Protein AF-A0A835CLY8-F1 (afdb_monomer)

Organism: NCBI:txid362788

Solvent-accessible surface area (backbone atoms only — not comparable to full-atom values): 11781 Å² total; per-residue (Å²): 129,85,82,59,46,48,72,70,54,59,68,68,59,53,55,50,19,47,62,13,35,80,97,77,40,70,70,36,73,55,76,24,66,18,90,87,73,52,70,39,80,46,83,30,48,25,42,44,85,81,42,58,43,62,69,55,64,48,48,74,55,64,79,38,100,63,70,62,89,79,43,74,46,78,45,82,56,92,50,40,56,63,89,60,88,80,83,36,69,79,63,54,74,71,54,53,75,79,70,43,52,64,58,54,48,50,52,52,38,52,51,50,32,52,51,43,51,52,50,51,54,50,51,41,31,73,75,48,44,93,58,23,68,79,29,47,45,61,50,70,46,66,78,33,53,76,64,66,51,40,93,83,52,83,48,68,71,41,51,51,51,52,50,52,50,56,61,52,50,37,71,35,45,40,48,39,74,37,90,89,74,76,40,80,41,68,40,83,93,51,55,28,38,50,61,62,74,72,111

InterPro domains:
  IPR002641 Patatin-like phospholipase domain [PF01734] (7-57)
  IPR002641 Patatin-like phospholipase domain [PS51635] (1-59)
  IPR016035 Acyl transferase/acyl hydrolase/lysophospholipase [SSF52151] (7-182)

Foldseek 3Di:
DPDFQQPVDDPVQVVCQQAQAPPPHDWGWDWGATPVRDIDIDTGHHPLLPCLFVCLVCVVVLPPPDDLVPAADEGEDLAAEPDDPPPDVVVVVPDDPVNVVVVVSVCSSVVNNLVSQLVQVVSLCVNVPPCSLLRYAYQYYNPQDDLLNDPPNPDPVSVVVSVVVVVVQQAFAGWGQDNVPRDTDHDVVHDGNVVSVVD

Nearest PDB structures (foldseek):
  4pka-assembly1_X  TM=8.079E-01  e=8.884E-12  Solanum cardiophyllum
  1oxw-assembly1_B  TM=8.265E-01  e=3.121E-11  Solanum cardiophyllum
  2dyb-assembly1_A  TM=3.539E-01  e=5.107E+00  Homo sapiens
  2wwe-assembly1_A  TM=2.890E-01  e=4.796E+00  Homo sapiens

Secondary structure (DSSP, 8-state):
----GGG---HHHHHHHHH--TTTS--EEEEEE-TTSPEEEEEE--THHHHSSGGGGGHHHHTS---GGG--EEEE----BPP-TT--HHHHTT--HHHHHHHHHHHHHHHHHHHHHHHHHHHHHHHHGGGGGGTEEEE--SB--GGGG-TT---HHHHHHHHHHHHHHTTSBPEEE-TTT--EEE-TTS-BHHHHHT-

Sequence (199 aa):
MKTNSSLDAKLSDICIGTSAAPTYLPPYYFKNKADNGIDKEFNLIDGGIFANNPVSYIYIYIYKPNDYTKIFLVSLGTGFQKPNEEYDARKAAHWGALNWISPSMEFALDGSQDLVDYHLASVFHSQLGHNYHRNYLRIQTDQLAGRMAQMDCALEDNLKNLENLAQSMLKHNVTRLNLDTFKLQSILGGPTNAEALTR

Structure (mmCIF, N/CA/C/O backbone):
data_AF-A0A835CLY8-F1
#
_entry.id   AF-A0A835CLY8-F1
#
loop_
_atom_site.group_PDB
_atom_site.id
_atom_site.type_symbol
_atom_site.label_atom_id
_atom_site.label_alt_id
_atom_site.label_comp_id
_atom_site.label_asym_id
_atom_site.label_entity_id
_atom_site.label_seq_id
_atom_site.pdbx_PDB_ins_code
_atom_site.Cartn_x
_atom_site.Cartn_y
_atom_site.Cartn_z
_atom_site.occupancy
_atom_site.B_iso_or_equiv
_atom_site.auth_seq_id
_atom_site.auth_comp_id
_atom_site.auth_asym_id
_atom_site.auth_atom_id
_atom_site.pdbx_PDB_model_num
ATOM 1 N N . MET A 1 1 ? 23.316 10.899 9.236 1.00 45.41 1 MET A N 1
ATOM 2 C CA . MET A 1 1 ? 23.670 10.135 8.019 1.00 45.41 1 MET A CA 1
ATOM 3 C C . MET A 1 1 ? 24.279 11.127 7.044 1.00 45.41 1 MET A C 1
ATOM 5 O O . MET A 1 1 ? 23.636 12.139 6.808 1.00 45.41 1 MET A O 1
ATOM 9 N N . LYS A 1 2 ? 25.512 10.921 6.555 1.00 50.47 2 LYS A N 1
ATOM 10 C CA . LYS A 1 2 ? 26.020 11.732 5.434 1.00 50.47 2 LYS A CA 1
ATOM 11 C C . LYS A 1 2 ? 25.126 11.444 4.225 1.00 50.47 2 LYS A C 1
ATOM 13 O O . LYS A 1 2 ? 24.859 10.273 3.958 1.00 50.47 2 LYS A O 1
ATOM 18 N N . THR A 1 3 ? 24.633 12.478 3.556 1.00 63.25 3 THR A N 1
ATOM 19 C CA . THR A 1 3 ? 23.875 12.336 2.312 1.00 63.25 3 THR A CA 1
ATOM 20 C C . THR A 1 3 ? 24.815 11.754 1.263 1.00 63.25 3 THR A C 1
ATOM 22 O O . THR A 1 3 ? 25.860 12.318 0.956 1.00 63.25 3 THR A O 1
ATOM 25 N N . ASN A 1 4 ? 24.505 10.555 0.781 1.00 78.25 4 ASN A N 1
ATOM 26 C CA . ASN A 1 4 ? 25.201 10.000 -0.366 1.00 78.25 4 ASN A CA 1
ATOM 27 C C . ASN A 1 4 ? 24.589 10.668 -1.599 1.00 78.25 4 ASN A C 1
ATOM 29 O O . ASN A 1 4 ? 23.478 10.304 -1.971 1.00 78.25 4 ASN A O 1
ATOM 33 N N . SER A 1 5 ? 25.278 11.640 -2.198 1.00 85.31 5 SER A N 1
ATOM 34 C CA . SER A 1 5 ? 24.779 12.403 -3.355 1.00 85.31 5 SER A CA 1
ATOM 35 C C . SER A 1 5 ? 24.387 11.527 -4.539 1.00 85.31 5 SER A C 1
ATOM 37 O O . SER A 1 5 ? 23.478 11.878 -5.278 1.00 85.31 5 SER A O 1
ATOM 39 N N . SER A 1 6 ? 24.955 10.321 -4.664 1.00 85.94 6 SER A N 1
ATOM 40 C CA . SER A 1 6 ? 24.499 9.356 -5.675 1.00 85.94 6 SER A CA 1
ATOM 41 C C . SER A 1 6 ? 23.037 8.918 -5.501 1.00 85.94 6 SER A C 1
ATOM 43 O O . SER A 1 6 ? 22.425 8.478 -6.468 1.00 85.94 6 SER A O 1
ATOM 45 N N . LEU A 1 7 ? 22.471 9.020 -4.293 1.00 90.56 7 LEU A N 1
ATOM 46 C CA . LEU A 1 7 ? 21.075 8.685 -3.984 1.00 90.56 7 LEU A CA 1
ATOM 47 C C . LEU A 1 7 ? 20.126 9.886 -4.106 1.00 90.56 7 LEU A C 1
ATOM 49 O O . LEU A 1 7 ? 18.916 9.692 -4.035 1.00 90.56 7 LEU A O 1
ATOM 53 N N . ASP A 1 8 ? 20.654 11.099 -4.285 1.00 91.62 8 ASP A N 1
ATOM 54 C CA . ASP A 1 8 ? 19.862 12.316 -4.486 1.00 91.62 8 ASP A CA 1
ATOM 55 C C . ASP A 1 8 ? 19.432 12.415 -5.956 1.00 91.62 8 ASP A C 1
ATOM 57 O O . ASP A 1 8 ? 19.977 13.176 -6.754 1.00 91.62 8 ASP A O 1
ATOM 61 N N . ALA A 1 9 ? 18.558 11.491 -6.355 1.00 93.56 9 ALA A N 1
ATOM 62 C CA . ALA A 1 9 ? 18.047 11.371 -7.714 1.00 93.56 9 ALA A CA 1
ATOM 63 C C . ALA A 1 9 ? 16.844 12.294 -7.942 1.00 93.56 9 ALA A C 1
ATOM 65 O O . ALA A 1 9 ? 16.211 12.776 -7.001 1.00 93.56 9 ALA A O 1
ATOM 66 N N . LYS A 1 10 ? 16.467 12.503 -9.208 1.00 95.00 10 LYS A N 1
ATOM 67 C CA . LYS A 1 10 ? 15.243 13.250 -9.517 1.00 95.00 10 LYS A CA 1
ATOM 68 C C . LYS A 1 10 ? 14.035 12.533 -8.924 1.00 95.00 10 LYS A C 1
ATOM 70 O O . LYS A 1 10 ? 13.887 11.322 -9.068 1.00 95.00 10 LYS A O 1
ATOM 75 N N . LEU A 1 11 ? 13.110 13.308 -8.363 1.00 96.44 11 LEU A N 1
ATOM 76 C CA . LEU A 1 11 ? 11.861 12.770 -7.827 1.00 96.44 11 LEU A CA 1
ATOM 77 C C . LEU A 1 11 ? 11.075 11.971 -8.879 1.00 96.44 11 LEU A C 1
ATOM 79 O O . LEU A 1 11 ? 10.524 10.928 -8.558 1.00 96.44 11 LEU A O 1
ATOM 83 N N . SER A 1 12 ? 11.084 12.406 -10.144 1.00 97.50 12 SER A N 1
ATOM 84 C CA . SER A 1 12 ? 10.455 11.665 -11.244 1.00 97.50 12 SER A CA 1
ATOM 85 C C . SER A 1 12 ? 11.041 10.265 -11.423 1.00 97.50 12 SER A C 1
ATOM 87 O O . SER A 1 12 ? 10.288 9.318 -11.616 1.00 97.50 12 SER A O 1
ATOM 89 N N . ASP A 1 13 ? 12.366 10.123 -11.318 1.00 97.25 13 ASP A N 1
ATOM 90 C CA . ASP A 1 13 ? 13.041 8.831 -11.470 1.00 97.25 13 ASP A CA 1
ATOM 91 C C . ASP A 1 13 ? 12.679 7.888 -10.317 1.00 97.25 13 ASP A C 1
ATOM 93 O O . ASP A 1 13 ? 12.418 6.704 -10.528 1.00 97.25 13 ASP A O 1
ATOM 97 N N . ILE A 1 14 ? 12.593 8.435 -9.100 1.00 96.50 14 ILE A N 1
ATOM 98 C CA . ILE A 1 14 ? 12.163 7.706 -7.903 1.00 96.50 14 ILE A CA 1
ATOM 99 C C . ILE A 1 14 ? 10.701 7.259 -8.043 1.00 96.50 14 ILE A C 1
ATOM 101 O O . ILE A 1 14 ? 10.396 6.094 -7.795 1.00 96.50 14 ILE A O 1
ATOM 105 N N . CYS A 1 15 ? 9.806 8.156 -8.468 1.00 96.94 15 CYS A N 1
ATOM 106 C CA . CYS A 1 15 ? 8.382 7.866 -8.640 1.00 96.94 15 CYS A CA 1
ATOM 107 C C . CYS A 1 15 ? 8.124 6.801 -9.715 1.00 96.94 15 CYS A C 1
ATOM 109 O O . CYS A 1 15 ? 7.304 5.911 -9.497 1.00 96.94 15 CYS A O 1
ATOM 111 N N . ILE A 1 16 ? 8.825 6.854 -10.852 1.00 97.06 16 ILE A N 1
ATOM 112 C CA . ILE A 1 16 ? 8.693 5.825 -11.895 1.00 97.06 16 ILE A CA 1
ATOM 113 C C . ILE A 1 16 ? 9.274 4.500 -11.394 1.00 97.06 16 ILE A C 1
ATOM 115 O O . ILE A 1 16 ? 8.623 3.466 -11.505 1.00 97.06 16 ILE A O 1
ATOM 119 N N . GLY A 1 17 ? 10.460 4.525 -10.777 1.00 96.69 17 GLY A N 1
ATOM 120 C CA . GLY A 1 17 ? 11.091 3.321 -10.240 1.00 96.69 17 GLY A CA 1
ATOM 121 C C . GLY A 1 17 ? 10.215 2.594 -9.222 1.00 96.69 17 GLY A C 1
ATOM 122 O O . GLY A 1 17 ? 10.014 1.391 -9.345 1.00 96.69 17 GLY A O 1
ATOM 123 N N . THR A 1 18 ? 9.640 3.318 -8.256 1.00 95.50 18 THR A N 1
ATOM 124 C CA . THR A 1 18 ? 8.812 2.702 -7.207 1.00 95.50 18 THR A CA 1
ATOM 125 C C . THR A 1 18 ? 7.460 2.190 -7.693 1.00 95.50 18 THR A C 1
ATOM 127 O O . THR A 1 18 ? 6.857 1.427 -6.952 1.00 95.50 18 THR A O 1
ATOM 130 N N . SER A 1 19 ? 6.984 2.606 -8.871 1.00 94.81 19 SER A N 1
ATOM 131 C CA . SER A 1 19 ? 5.680 2.208 -9.428 1.00 94.81 19 SER A CA 1
ATOM 132 C C . SER A 1 19 ? 5.785 1.200 -10.578 1.00 94.81 19 SER A C 1
ATOM 134 O O . SER A 1 19 ? 4.769 0.799 -11.136 1.00 94.81 19 SER A O 1
ATOM 136 N N . ALA A 1 20 ? 7.001 0.792 -10.962 1.00 95.88 20 ALA A N 1
ATOM 137 C CA . ALA A 1 20 ? 7.259 -0.110 -12.085 1.00 95.88 20 ALA A CA 1
ATOM 138 C C . ALA A 1 20 ? 6.919 -1.579 -11.749 1.00 95.88 20 ALA A C 1
ATOM 140 O O . ALA A 1 20 ? 7.812 -2.426 -11.617 1.00 95.88 20 ALA A O 1
ATOM 141 N N . ALA A 1 21 ? 5.628 -1.869 -11.549 1.00 92.19 21 ALA A N 1
ATOM 142 C CA . ALA A 1 21 ? 5.128 -3.172 -11.109 1.00 92.19 21 ALA A CA 1
ATOM 143 C C . ALA A 1 21 ? 5.393 -4.260 -12.160 1.00 92.19 21 ALA A C 1
ATOM 145 O O . ALA A 1 21 ? 4.965 -4.110 -13.311 1.00 92.19 21 ALA A O 1
ATOM 146 N N . PRO A 1 22 ? 6.061 -5.378 -11.797 1.00 90.25 22 PRO A N 1
ATOM 147 C CA . PRO A 1 22 ? 6.246 -6.500 -12.710 1.00 90.25 22 PRO A CA 1
ATOM 148 C C . PRO A 1 22 ? 4.913 -6.952 -13.304 1.00 90.25 22 PRO A C 1
ATOM 150 O O . PRO A 1 22 ? 3.902 -6.968 -12.612 1.00 90.25 22 PRO A O 1
ATOM 153 N N . THR A 1 23 ? 4.919 -7.327 -14.584 1.00 89.06 23 THR A N 1
ATOM 154 C CA . THR A 1 23 ? 3.736 -7.677 -15.404 1.00 89.06 23 THR A CA 1
ATOM 155 C C . THR A 1 23 ? 2.831 -6.512 -15.828 1.00 89.06 23 THR A C 1
ATOM 157 O O . THR A 1 23 ? 2.125 -6.669 -16.820 1.00 89.06 23 THR A O 1
ATOM 160 N N . TYR A 1 24 ? 2.923 -5.337 -15.192 1.00 90.12 24 TYR A N 1
ATOM 161 C CA . TYR A 1 24 ? 2.184 -4.127 -15.591 1.00 90.12 24 TYR A CA 1
ATOM 162 C C . TYR A 1 24 ? 3.057 -3.115 -16.335 1.00 90.12 24 TYR A C 1
ATOM 164 O O . TYR A 1 24 ? 2.640 -2.551 -17.346 1.00 90.12 24 TYR A O 1
ATOM 172 N N . LEU A 1 25 ? 4.274 -2.877 -15.842 1.00 94.75 25 LEU A N 1
ATOM 173 C CA . LEU A 1 25 ? 5.181 -1.851 -16.349 1.00 94.75 25 LEU A CA 1
ATOM 174 C C . LEU A 1 25 ? 6.599 -2.411 -16.547 1.00 94.75 25 LEU A C 1
ATOM 176 O O . LEU A 1 25 ? 7.012 -3.338 -15.844 1.00 94.75 25 LEU A O 1
ATOM 180 N N . PRO A 1 26 ? 7.365 -1.878 -17.518 1.00 96.38 26 PRO A N 1
ATOM 181 C CA . PRO A 1 26 ? 8.753 -2.279 -17.709 1.00 96.38 26 PRO A CA 1
ATOM 182 C C . PRO A 1 26 ? 9.632 -1.803 -16.536 1.00 96.38 26 PRO A C 1
ATOM 184 O O . PRO A 1 26 ? 9.355 -0.745 -15.966 1.00 96.38 26 PRO A O 1
ATOM 187 N N . PRO A 1 27 ? 10.731 -2.515 -16.213 1.00 97.38 27 PRO A N 1
ATOM 188 C CA . PRO A 1 27 ? 11.744 -2.011 -15.290 1.00 97.38 27 PRO A CA 1
ATOM 189 C C . PRO A 1 27 ? 12.273 -0.638 -15.720 1.00 97.38 27 PRO A C 1
ATOM 191 O O . PRO A 1 27 ? 12.422 -0.364 -16.914 1.00 97.38 27 PRO A O 1
ATOM 194 N N . TYR A 1 28 ? 12.594 0.213 -14.747 1.00 98.00 28 TYR A N 1
ATOM 195 C CA . TYR A 1 28 ? 13.047 1.579 -14.985 1.00 98.00 28 TYR A CA 1
ATOM 196 C C . TYR A 1 28 ? 14.554 1.722 -14.778 1.00 98.00 28 TYR A C 1
ATOM 198 O O . TYR A 1 28 ? 15.090 1.349 -13.734 1.00 98.00 28 TYR A O 1
ATOM 206 N N . TYR A 1 29 ? 15.239 2.298 -15.764 1.00 97.88 29 TYR A N 1
ATOM 207 C CA . TYR A 1 29 ? 16.679 2.536 -15.721 1.00 97.88 29 TYR A CA 1
ATOM 208 C C . TYR A 1 29 ? 17.001 4.026 -15.805 1.00 97.88 29 TYR A C 1
ATOM 210 O O . TYR A 1 29 ? 16.472 4.733 -16.665 1.00 97.88 29 TYR A O 1
ATOM 218 N N . PHE A 1 30 ? 17.929 4.484 -14.964 1.00 96.69 30 PHE A N 1
ATOM 219 C CA . PHE A 1 30 ? 18.502 5.826 -15.054 1.00 96.69 30 PHE A CA 1
ATOM 220 C C . PHE A 1 30 ? 19.904 5.900 -14.426 1.00 96.69 30 PHE A C 1
ATOM 222 O O . PHE A 1 30 ? 20.370 4.977 -13.752 1.00 96.69 30 PHE A O 1
ATOM 229 N N . LYS A 1 31 ? 20.580 7.031 -14.651 1.00 95.56 31 LYS A N 1
ATOM 230 C CA . LYS A 1 31 ? 21.874 7.384 -14.054 1.00 95.56 31 LYS A CA 1
ATOM 231 C C . LYS A 1 31 ? 21.731 8.618 -13.180 1.00 95.56 31 LYS A C 1
ATOM 233 O O . LYS A 1 31 ? 21.097 9.583 -13.601 1.00 95.56 31 LYS A O 1
ATOM 238 N N . ASN A 1 32 ? 22.371 8.611 -12.013 1.00 94.31 32 ASN A N 1
ATOM 239 C CA . ASN A 1 32 ? 22.479 9.789 -11.159 1.00 94.31 32 ASN A CA 1
ATOM 240 C C . ASN A 1 32 ? 23.939 10.150 -10.883 1.00 94.31 32 ASN A C 1
ATOM 242 O O . ASN A 1 32 ? 24.751 9.277 -10.568 1.00 94.31 32 ASN A O 1
ATOM 246 N N . LYS A 1 33 ? 24.265 11.439 -10.977 1.00 88.31 33 LYS A N 1
ATOM 247 C CA . LYS A 1 33 ? 25.619 11.950 -10.744 1.00 88.31 33 LYS A CA 1
ATOM 248 C C . LYS A 1 33 ? 25.889 12.087 -9.255 1.00 88.31 33 LYS A C 1
ATOM 250 O O . LYS A 1 33 ? 25.143 12.760 -8.556 1.00 88.31 33 LYS A O 1
ATOM 255 N N . ALA A 1 34 ? 26.977 11.492 -8.784 1.00 82.75 34 ALA A N 1
ATOM 256 C CA . ALA A 1 34 ? 27.486 11.738 -7.441 1.00 82.75 34 ALA A CA 1
ATOM 257 C C . ALA A 1 34 ? 28.479 12.913 -7.430 1.00 82.75 34 ALA A C 1
ATOM 259 O O . ALA A 1 34 ? 29.084 13.235 -8.454 1.00 82.75 34 ALA A O 1
ATOM 260 N N . ASP A 1 35 ? 28.721 13.507 -6.258 1.00 83.06 35 ASP A N 1
ATOM 261 C CA . ASP A 1 35 ? 29.651 14.646 -6.112 1.00 83.06 35 ASP A CA 1
ATOM 262 C C . ASP A 1 35 ? 31.098 14.299 -6.492 1.00 83.06 35 ASP A C 1
ATOM 264 O O . ASP A 1 35 ? 31.892 15.174 -6.824 1.00 83.06 35 ASP A O 1
ATOM 268 N N . ASN A 1 36 ? 31.454 13.012 -6.459 1.00 81.62 36 ASN A N 1
ATOM 269 C CA . ASN A 1 36 ? 32.762 12.521 -6.896 1.00 81.62 36 ASN A CA 1
ATOM 270 C C . ASN A 1 36 ? 32.891 12.426 -8.432 1.00 81.62 36 ASN A C 1
ATOM 272 O O . ASN A 1 36 ? 33.910 11.943 -8.923 1.00 81.62 36 ASN A O 1
ATOM 276 N N . GLY A 1 37 ? 31.869 12.854 -9.181 1.00 81.69 37 GLY A N 1
ATOM 277 C CA . GLY A 1 37 ? 31.831 12.841 -10.642 1.00 81.69 37 GLY A CA 1
ATOM 278 C C . GLY A 1 37 ? 31.562 11.470 -11.264 1.00 81.69 37 GLY A C 1
ATOM 279 O O . GLY A 1 37 ? 31.572 11.361 -12.489 1.00 81.69 37 GLY A O 1
ATOM 280 N N . ILE A 1 38 ? 31.328 10.433 -10.454 1.00 84.69 38 ILE A N 1
ATOM 281 C CA . ILE A 1 38 ? 31.042 9.076 -10.924 1.00 84.69 38 ILE A CA 1
ATOM 282 C C . ILE A 1 38 ? 29.527 8.880 -10.975 1.00 84.69 38 ILE A C 1
ATOM 284 O O . ILE A 1 38 ? 28.836 8.976 -9.958 1.00 84.69 38 ILE A O 1
ATOM 288 N N . ASP A 1 39 ? 29.016 8.584 -12.168 1.00 87.62 39 ASP A N 1
ATOM 289 C CA . ASP A 1 39 ? 27.614 8.228 -12.365 1.00 87.62 39 ASP A CA 1
ATOM 290 C C . ASP A 1 39 ? 27.308 6.894 -11.673 1.00 87.62 39 ASP A C 1
ATOM 292 O O . ASP A 1 39 ? 28.019 5.900 -11.846 1.00 87.62 39 ASP A O 1
ATOM 296 N N . LYS A 1 40 ? 26.209 6.854 -10.922 1.00 92.94 40 LYS A N 1
ATOM 297 C CA . LYS A 1 40 ? 25.634 5.622 -10.388 1.00 92.94 40 LYS A CA 1
ATOM 298 C C . LYS A 1 40 ? 24.446 5.200 -11.241 1.00 92.94 40 LYS A C 1
ATOM 300 O O . LYS A 1 40 ? 23.542 5.995 -11.488 1.00 92.94 40 LYS A O 1
ATOM 305 N N . GLU A 1 41 ? 24.450 3.942 -11.662 1.00 95.44 41 GLU A N 1
ATOM 306 C CA . GLU A 1 41 ? 23.349 3.325 -12.399 1.00 95.44 41 GLU A CA 1
ATOM 307 C C . GLU A 1 41 ? 22.295 2.760 -11.445 1.00 95.44 41 GLU A C 1
ATOM 309 O O . GLU A 1 41 ? 22.620 2.183 -10.403 1.00 95.44 41 GLU A O 1
ATOM 314 N N . PHE A 1 42 ? 21.029 2.903 -11.828 1.00 96.56 42 PHE A N 1
ATOM 315 C CA . PHE A 1 42 ? 19.878 2.358 -11.123 1.00 96.56 42 PHE A CA 1
ATOM 316 C C . PHE A 1 42 ? 19.040 1.534 -12.097 1.00 96.56 42 PHE A C 1
ATOM 318 O O . PHE A 1 42 ? 18.723 2.001 -13.186 1.00 96.56 42 PHE A O 1
ATOM 325 N N . ASN A 1 43 ? 18.688 0.315 -11.688 1.00 97.25 43 ASN A N 1
ATOM 326 C CA . ASN A 1 43 ? 17.801 -0.597 -12.407 1.00 97.25 43 ASN A CA 1
ATOM 327 C C . ASN A 1 43 ? 16.697 -0.988 -11.427 1.00 97.25 43 ASN A C 1
ATOM 329 O O . ASN A 1 43 ? 16.936 -1.792 -10.524 1.00 97.25 43 ASN A O 1
ATOM 333 N N . LEU A 1 44 ? 15.546 -0.334 -11.529 1.00 96.69 44 LEU A N 1
ATOM 334 C CA . LEU A 1 44 ? 14.493 -0.376 -10.522 1.00 96.69 44 LEU A CA 1
ATOM 335 C C . LEU A 1 44 ? 13.250 -1.097 -11.040 1.00 96.69 44 LEU A C 1
ATOM 337 O O . LEU A 1 44 ? 12.902 -1.021 -12.216 1.00 96.69 44 LEU A O 1
ATOM 341 N N . ILE A 1 45 ? 12.581 -1.764 -10.112 1.00 95.81 45 ILE A N 1
ATOM 342 C CA . ILE A 1 45 ? 11.213 -2.266 -10.227 1.00 95.81 45 ILE A CA 1
ATOM 343 C C . ILE A 1 45 ? 10.434 -1.765 -9.008 1.00 95.81 45 ILE A C 1
ATOM 345 O O . ILE A 1 45 ? 11.035 -1.214 -8.079 1.00 95.81 45 ILE A O 1
ATOM 349 N N . ASP A 1 46 ? 9.124 -1.992 -9.007 1.00 94.25 46 ASP A N 1
ATOM 350 C CA . ASP A 1 46 ? 8.218 -1.553 -7.946 1.00 94.25 46 ASP A CA 1
ATOM 351 C C . ASP A 1 46 ? 8.693 -1.914 -6.535 1.00 94.25 46 ASP A C 1
ATOM 353 O O . ASP A 1 46 ? 9.149 -3.031 -6.256 1.00 94.25 46 ASP A O 1
ATOM 357 N N . GLY A 1 47 ? 8.554 -0.942 -5.633 1.00 92.06 47 GLY A N 1
ATOM 358 C CA . GLY A 1 47 ? 8.940 -1.078 -4.234 1.00 92.06 47 GLY A CA 1
ATOM 359 C C . GLY A 1 47 ? 8.091 -2.094 -3.473 1.00 92.06 47 GLY A C 1
ATOM 360 O O . GLY A 1 47 ? 8.579 -2.668 -2.501 1.00 92.06 47 GLY A O 1
ATOM 361 N N . GLY A 1 48 ? 6.868 -2.373 -3.926 1.00 88.62 48 GLY A N 1
ATOM 362 C CA . GLY A 1 48 ? 5.936 -3.335 -3.352 1.00 88.62 48 GLY A CA 1
ATOM 363 C C . GLY A 1 48 ? 6.523 -4.735 -3.225 1.00 88.62 48 GLY A C 1
ATOM 364 O O . GLY A 1 48 ? 6.298 -5.394 -2.213 1.00 88.62 48 GLY A O 1
ATOM 365 N N . ILE A 1 49 ? 7.391 -5.134 -4.162 1.00 88.25 49 ILE A N 1
ATOM 366 C CA . ILE A 1 49 ? 8.121 -6.412 -4.117 1.00 88.25 49 ILE A CA 1
ATOM 367 C C . ILE A 1 49 ? 8.923 -6.583 -2.816 1.00 88.25 49 ILE A C 1
ATOM 369 O O . ILE A 1 49 ? 9.102 -7.706 -2.347 1.00 88.25 49 ILE A O 1
ATOM 373 N N . PHE A 1 50 ? 9.394 -5.485 -2.221 1.00 84.19 50 PHE A N 1
ATOM 374 C CA . PHE A 1 50 ? 10.165 -5.503 -0.976 1.00 84.19 50 PHE A CA 1
ATOM 375 C C . PHE A 1 50 ? 9.413 -4.914 0.221 1.00 84.19 50 PHE A C 1
ATOM 377 O O . PHE A 1 50 ? 9.572 -5.394 1.342 1.00 84.19 50 PHE A O 1
ATOM 384 N N . ALA A 1 51 ? 8.637 -3.853 0.012 1.00 85.12 51 ALA A N 1
ATOM 385 C CA . ALA A 1 51 ? 8.038 -3.048 1.068 1.00 85.12 51 ALA A CA 1
ATOM 386 C C . ALA A 1 51 ? 6.663 -2.496 0.655 1.00 85.12 51 ALA A C 1
ATOM 388 O O . ALA A 1 51 ? 6.445 -1.285 0.673 1.00 85.12 51 ALA A O 1
ATOM 389 N N . ASN A 1 52 ? 5.721 -3.390 0.331 1.00 86.69 52 ASN A N 1
ATOM 390 C CA . ASN A 1 52 ? 4.337 -3.036 -0.019 1.00 86.69 52 ASN A CA 1
ATOM 391 C C . ASN A 1 52 ? 3.637 -2.185 1.054 1.00 86.69 52 ASN A C 1
ATOM 393 O O . ASN A 1 52 ? 2.895 -1.257 0.752 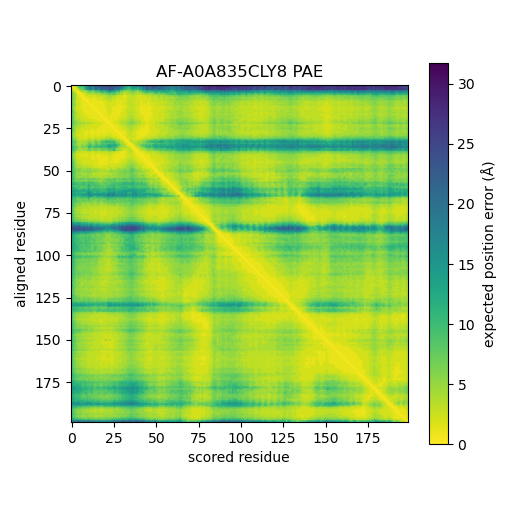1.00 86.69 52 ASN A O 1
ATOM 397 N N . ASN A 1 53 ? 3.938 -2.448 2.329 1.00 88.94 53 ASN A N 1
ATOM 398 C CA . ASN A 1 53 ? 3.621 -1.539 3.424 1.00 88.94 53 ASN A CA 1
ATOM 399 C C . ASN A 1 53 ? 4.904 -0.811 3.870 1.00 88.94 53 ASN A C 1
ATOM 401 O O . ASN A 1 53 ? 5.670 -1.352 4.684 1.00 88.94 53 ASN A O 1
ATOM 405 N N . PRO A 1 54 ? 5.164 0.417 3.374 1.00 87.75 54 PRO A N 1
ATOM 406 C CA . PRO A 1 54 ? 6.415 1.131 3.632 1.00 87.75 54 PRO A CA 1
ATOM 407 C C . PRO A 1 54 ? 6.559 1.568 5.092 1.00 87.75 54 PRO A C 1
ATOM 409 O O . PRO A 1 54 ? 7.644 1.962 5.518 1.00 87.75 54 PRO A O 1
ATOM 412 N N . VAL A 1 55 ? 5.497 1.457 5.899 1.00 86.50 55 VAL A N 1
ATOM 413 C 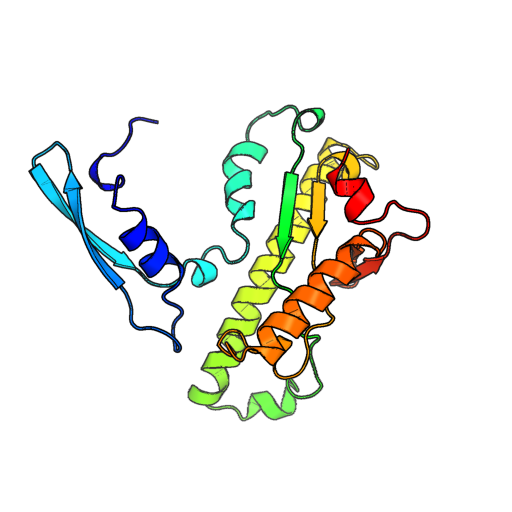CA . VAL A 1 55 ? 5.585 1.706 7.340 1.00 86.50 55 VAL A CA 1
ATOM 414 C C . VAL A 1 55 ? 6.551 0.729 8.017 1.00 86.50 55 VAL A C 1
ATOM 416 O O . VAL A 1 55 ? 7.119 1.074 9.045 1.00 86.50 55 VAL A O 1
ATOM 419 N N . SER A 1 56 ? 6.856 -0.424 7.416 1.00 82.12 56 SER A N 1
ATOM 420 C CA . SER A 1 56 ? 7.927 -1.319 7.880 1.00 82.12 56 SER A CA 1
ATOM 421 C C . SER A 1 56 ? 9.283 -0.618 8.068 1.00 82.12 56 SER A C 1
ATOM 423 O O . SER A 1 56 ? 10.026 -0.945 8.990 1.00 82.12 56 SER A O 1
ATOM 425 N N . TYR A 1 57 ? 9.605 0.422 7.292 1.00 83.12 57 TYR A N 1
ATOM 426 C CA . TYR A 1 57 ? 10.846 1.184 7.490 1.00 83.12 57 TYR A CA 1
ATOM 427 C C . TYR A 1 57 ? 10.883 1.952 8.815 1.00 83.12 57 TYR A C 1
ATOM 429 O O . TYR A 1 57 ? 11.970 2.263 9.318 1.00 83.12 57 TYR A O 1
ATOM 437 N N . ILE A 1 58 ? 9.728 2.202 9.443 1.00 80.31 58 ILE A N 1
ATOM 438 C CA . ILE A 1 58 ? 9.689 2.788 10.782 1.00 80.31 58 ILE A CA 1
ATOM 439 C C . ILE A 1 58 ? 10.286 1.848 11.835 1.00 80.31 58 ILE A C 1
ATOM 441 O O . ILE A 1 58 ? 10.676 2.328 12.897 1.00 80.31 58 ILE A O 1
ATOM 445 N N . TYR A 1 59 ? 10.472 0.553 11.543 1.00 76.62 59 TYR A N 1
ATOM 446 C CA . TYR A 1 59 ? 11.189 -0.370 12.428 1.00 76.62 59 TYR A CA 1
ATOM 447 C C . TYR A 1 59 ? 12.593 0.119 12.794 1.00 76.62 59 TYR A C 1
ATOM 449 O O . TYR A 1 59 ? 13.031 -0.056 13.928 1.00 76.62 59 TYR A O 1
ATOM 457 N N . ILE A 1 60 ? 13.273 0.826 11.887 1.00 77.12 60 ILE A N 1
ATOM 458 C CA . ILE A 1 60 ? 14.589 1.432 12.152 1.00 77.12 60 ILE A CA 1
ATOM 459 C C . ILE A 1 60 ? 14.514 2.467 13.287 1.00 77.12 60 ILE A C 1
ATOM 461 O O . ILE A 1 60 ? 15.478 2.660 14.034 1.00 77.12 60 ILE A O 1
ATOM 465 N N . TYR A 1 61 ? 13.372 3.142 13.412 1.00 72.62 61 TYR A N 1
ATOM 466 C CA . TYR A 1 61 ? 13.088 4.055 14.508 1.00 72.62 61 TYR A CA 1
ATOM 467 C C . TYR A 1 61 ? 12.598 3.272 15.727 1.00 72.62 61 TYR A C 1
ATOM 469 O O . TYR A 1 61 ? 13.182 3.396 16.792 1.00 72.62 61 TYR A O 1
ATOM 477 N N . ILE A 1 62 ? 11.605 2.402 15.577 1.00 70.81 62 ILE A N 1
ATOM 478 C CA . ILE A 1 62 ? 11.009 1.603 16.660 1.00 70.81 62 ILE A CA 1
ATOM 479 C C . ILE A 1 62 ? 12.056 0.783 17.442 1.00 70.81 62 ILE A C 1
ATOM 481 O O . ILE A 1 62 ? 12.047 0.797 18.668 1.00 70.81 62 ILE A O 1
ATOM 485 N N . TYR A 1 63 ? 13.022 0.126 16.795 1.00 72.19 63 TYR A N 1
ATOM 486 C CA . TYR A 1 63 ? 14.027 -0.6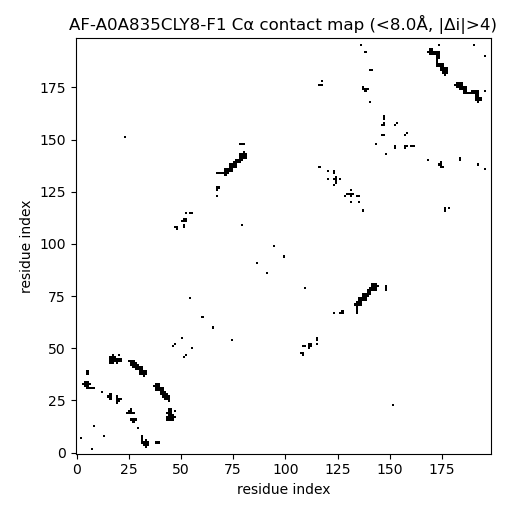76 17.515 1.00 72.19 63 TYR A CA 1
ATOM 487 C C . TYR A 1 63 ? 15.075 0.143 18.282 1.00 72.19 63 TYR A C 1
ATOM 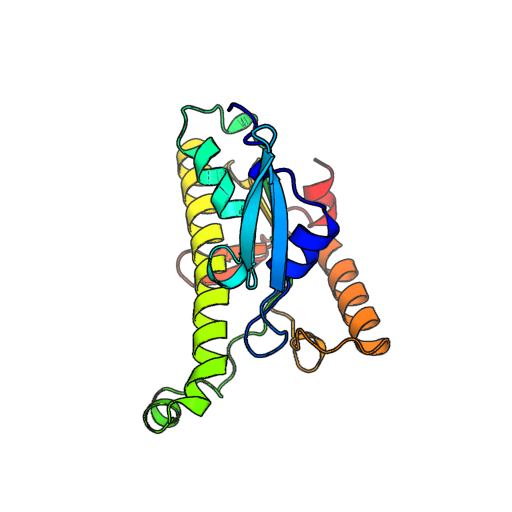489 O O . TYR A 1 63 ? 15.904 -0.424 18.995 1.00 72.19 63 TYR A O 1
ATOM 497 N N . LYS A 1 64 ? 15.052 1.473 18.174 1.00 77.38 64 LYS A N 1
ATOM 498 C CA . LYS A 1 64 ? 15.818 2.345 19.067 1.00 77.38 64 LYS A CA 1
ATOM 499 C C . LYS A 1 64 ? 15.005 2.617 20.333 1.00 77.38 64 LYS A C 1
ATOM 501 O O . LYS A 1 64 ? 13.781 2.683 20.249 1.00 77.38 64 LYS A O 1
ATOM 506 N N . PRO A 1 65 ? 15.655 2.824 21.494 1.00 68.81 65 PRO A N 1
ATOM 507 C CA . PRO A 1 65 ? 14.960 3.248 22.703 1.00 68.81 65 PRO A CA 1
ATOM 508 C C . PRO A 1 65 ? 14.287 4.598 22.439 1.00 68.81 65 PRO A C 1
ATOM 510 O O . PRO A 1 65 ? 14.932 5.644 22.432 1.00 68.81 65 PRO A O 1
ATOM 513 N N . ASN A 1 66 ? 12.990 4.543 22.160 1.00 78.06 66 ASN A N 1
ATOM 514 C CA . ASN A 1 66 ? 12.153 5.677 21.822 1.00 78.06 66 ASN A CA 1
ATOM 515 C C . ASN A 1 66 ? 10.982 5.744 22.786 1.00 78.06 66 ASN A C 1
ATOM 517 O O . ASN A 1 66 ? 10.474 4.731 23.262 1.00 78.06 66 ASN A O 1
ATOM 521 N N . ASP A 1 67 ? 10.536 6.963 23.045 1.00 84.62 67 ASP A N 1
ATOM 522 C CA . ASP A 1 67 ? 9.324 7.200 23.805 1.00 84.62 67 ASP A CA 1
ATOM 523 C C . ASP A 1 67 ? 8.115 7.079 22.870 1.00 84.62 67 ASP A C 1
ATOM 525 O O . ASP A 1 67 ? 7.718 8.038 22.205 1.00 84.62 67 ASP A O 1
ATOM 529 N N . TYR A 1 68 ? 7.548 5.874 22.797 1.00 83.44 68 TYR A N 1
ATOM 530 C CA . TYR A 1 68 ? 6.406 5.551 21.937 1.00 83.44 68 TYR A CA 1
ATOM 531 C C . TYR A 1 68 ? 5.170 6.404 22.228 1.00 83.44 68 TYR A C 1
ATOM 533 O O . TYR A 1 68 ? 4.334 6.571 21.342 1.00 83.44 68 TYR A O 1
ATOM 541 N N . THR A 1 69 ? 5.063 6.991 23.426 1.00 85.06 69 THR A N 1
ATOM 542 C CA . THR A 1 69 ? 3.951 7.889 23.774 1.00 85.06 69 THR A CA 1
ATOM 543 C C . THR A 1 69 ? 3.954 9.165 22.930 1.00 85.06 69 THR A C 1
ATOM 545 O O . THR A 1 69 ? 2.903 9.775 22.742 1.00 85.06 69 THR A O 1
ATOM 548 N N . LYS A 1 70 ? 5.116 9.537 22.375 1.00 87.31 70 LYS A N 1
ATOM 549 C CA . LYS A 1 70 ? 5.319 10.721 21.529 1.00 87.31 70 LYS A CA 1
ATOM 550 C C . LYS A 1 70 ? 5.191 10.436 20.034 1.00 87.31 70 LYS A C 1
ATOM 552 O O . LYS A 1 70 ? 5.341 11.353 19.232 1.00 87.31 70 LYS A O 1
ATOM 557 N N . ILE A 1 71 ? 4.952 9.184 19.645 1.00 87.06 71 ILE A N 1
ATOM 558 C CA . ILE A 1 71 ? 4.810 8.793 18.242 1.00 87.06 71 ILE A CA 1
ATOM 559 C C . ILE A 1 71 ? 3.329 8.592 17.950 1.00 87.06 71 ILE A C 1
ATOM 561 O O . ILE A 1 71 ? 2.692 7.736 18.560 1.00 87.06 71 ILE A O 1
ATOM 565 N N . PHE A 1 72 ? 2.802 9.355 16.996 1.00 89.38 72 PHE A N 1
ATOM 566 C CA . PHE A 1 72 ? 1.513 9.082 16.372 1.00 89.38 72 PHE A CA 1
ATOM 567 C C . PHE A 1 72 ? 1.754 8.598 14.944 1.00 89.38 72 PHE A C 1
ATOM 569 O O . PHE A 1 72 ? 2.261 9.336 14.101 1.00 89.38 72 PHE A O 1
ATOM 576 N N . LEU A 1 73 ? 1.449 7.328 14.698 1.00 91.19 73 LEU A N 1
ATOM 577 C CA . LEU A 1 73 ? 1.680 6.643 13.441 1.00 91.19 73 LEU A CA 1
ATOM 578 C C . LEU A 1 73 ? 0.355 6.389 12.730 1.00 91.19 73 LEU A C 1
ATOM 580 O O . LEU A 1 73 ? -0.470 5.604 13.197 1.00 91.19 73 LEU A O 1
ATOM 584 N N . VAL A 1 74 ? 0.198 7.008 11.561 1.00 92.81 74 VAL A N 1
ATOM 585 C CA . VAL A 1 74 ? -0.914 6.752 10.645 1.00 92.81 74 VAL A CA 1
ATOM 586 C C . VAL A 1 74 ? -0.409 5.919 9.476 1.00 92.81 74 VAL A C 1
ATOM 588 O O . VAL A 1 74 ? 0.554 6.284 8.805 1.00 92.81 74 VAL A O 1
ATOM 591 N N . SER A 1 75 ? -1.064 4.790 9.234 1.00 93.19 75 SER A N 1
ATOM 592 C CA . SER A 1 75 ? -0.807 3.903 8.106 1.00 93.19 75 SER A CA 1
ATOM 593 C C . SER A 1 75 ? -2.068 3.822 7.251 1.00 93.19 75 SER A C 1
ATOM 595 O O . SER A 1 75 ? -3.142 3.500 7.758 1.00 93.19 75 SER A O 1
ATOM 597 N N . LEU A 1 76 ? -1.950 4.120 5.959 1.00 94.00 76 LEU A N 1
ATOM 598 C CA . LEU A 1 76 ? -3.069 4.111 5.018 1.00 94.00 76 LEU A CA 1
ATOM 599 C C . LEU A 1 76 ? -2.890 2.951 4.042 1.00 94.00 76 LEU A C 1
ATOM 601 O O . LEU A 1 76 ? -1.811 2.775 3.475 1.00 94.00 76 LEU A O 1
ATOM 605 N N . GLY A 1 77 ? -3.917 2.124 3.906 1.00 92.62 77 GLY A N 1
ATOM 606 C CA . GLY A 1 77 ? -3.980 1.058 2.917 1.00 92.62 77 GLY A CA 1
ATOM 607 C C . GLY A 1 77 ? -4.770 1.476 1.686 1.00 92.62 77 GLY A C 1
ATOM 608 O O . GLY A 1 77 ? -5.592 2.389 1.739 1.00 92.62 77 GLY A O 1
ATOM 609 N N . THR A 1 78 ? -4.535 0.774 0.583 1.00 93.19 78 THR A N 1
ATOM 610 C CA . THR A 1 78 ? -5.248 0.957 -0.690 1.00 93.19 78 THR A CA 1
ATOM 611 C C . THR A 1 78 ? -6.465 0.043 -0.832 1.00 93.19 78 THR A C 1
ATOM 613 O O . THR A 1 78 ? -7.074 0.005 -1.892 1.00 93.19 78 THR A O 1
ATOM 616 N N . GLY A 1 79 ? -6.839 -0.674 0.230 1.00 91.31 79 GLY A N 1
ATOM 617 C CA . GLY A 1 79 ? -7.861 -1.712 0.214 1.00 91.31 79 GLY A CA 1
ATOM 618 C C . GLY A 1 79 ? -7.342 -3.059 -0.286 1.00 91.31 79 GLY A C 1
ATOM 619 O O . GLY A 1 79 ? -6.253 -3.154 -0.846 1.00 91.31 79 GLY A O 1
ATOM 620 N N . PHE A 1 80 ? -8.135 -4.101 -0.062 1.00 89.25 80 PHE A N 1
ATOM 621 C CA . PHE A 1 80 ? -7.944 -5.422 -0.654 1.00 89.25 80 PHE A CA 1
ATOM 622 C C . PHE A 1 80 ? -9.299 -6.068 -0.942 1.00 89.25 80 PHE A C 1
ATOM 624 O O . PHE A 1 80 ? -10.326 -5.706 -0.350 1.00 89.25 80 PHE A O 1
ATOM 631 N N . GLN A 1 81 ? -9.305 -7.020 -1.868 1.00 87.31 81 GLN A N 1
ATOM 632 C CA . GLN A 1 81 ? -10.461 -7.866 -2.116 1.00 87.31 81 GLN A CA 1
ATOM 633 C C . GLN A 1 81 ? -10.400 -9.077 -1.185 1.00 87.31 81 GLN A C 1
ATOM 635 O O . GLN A 1 81 ? -9.357 -9.706 -1.031 1.00 87.31 81 GLN A O 1
ATOM 640 N N . LYS A 1 82 ? -11.525 -9.435 -0.559 1.00 81.44 82 LYS A N 1
ATOM 641 C CA . LYS A 1 82 ? -11.578 -10.665 0.243 1.00 81.44 82 LYS A CA 1
ATOM 642 C C . LYS A 1 82 ? -11.262 -11.881 -0.627 1.00 81.44 82 LYS A C 1
ATOM 644 O O . LYS A 1 82 ? -11.799 -11.956 -1.736 1.00 81.44 82 LYS A O 1
ATOM 649 N N . PRO A 1 83 ? -10.511 -12.865 -0.098 1.00 71.00 83 PRO A N 1
ATOM 650 C CA . PRO A 1 83 ? -10.306 -14.130 -0.783 1.00 71.00 83 PRO A CA 1
ATOM 651 C C . PRO A 1 83 ? -11.654 -14.710 -1.223 1.00 71.00 83 PRO A C 1
ATOM 653 O O . PRO A 1 83 ? -12.556 -14.898 -0.401 1.00 71.00 83 PRO A O 1
ATOM 656 N N . ASN A 1 84 ? -11.808 -14.936 -2.524 1.00 69.12 84 ASN A N 1
ATOM 657 C CA . ASN A 1 84 ? -12.970 -15.607 -3.094 1.00 69.12 84 ASN A CA 1
ATOM 658 C C . ASN A 1 84 ? -12.689 -17.122 -3.212 1.00 69.12 84 ASN A C 1
ATOM 660 O O . ASN A 1 84 ? -11.586 -17.600 -2.949 1.00 69.12 84 ASN A O 1
ATOM 664 N N . GLU A 1 85 ? -13.689 -17.902 -3.624 1.00 59.84 85 GLU A N 1
ATOM 665 C CA . GLU A 1 85 ? -13.563 -19.359 -3.819 1.00 59.84 85 GLU A CA 1
ATOM 666 C C . GLU A 1 85 ? -12.669 -19.765 -5.020 1.00 59.84 85 GLU A C 1
ATOM 668 O O . GLU A 1 85 ? -12.606 -20.946 -5.395 1.00 59.84 85 GLU A O 1
ATOM 673 N N . GLU A 1 86 ? -11.997 -18.813 -5.680 1.00 63.19 86 GLU A N 1
ATOM 674 C CA . GLU A 1 86 ? -11.121 -19.096 -6.824 1.00 63.19 86 GLU A CA 1
ATOM 675 C C . GLU A 1 86 ? -9.769 -19.665 -6.377 1.00 63.19 86 GLU A C 1
ATOM 677 O O . GLU A 1 86 ? -9.215 -20.526 -7.067 1.00 63.19 86 GLU A O 1
ATOM 682 N N . TYR A 1 87 ? -9.308 -19.310 -5.174 1.00 72.75 87 TYR A N 1
ATOM 683 C CA . TYR A 1 87 ? -8.087 -19.834 -4.557 1.00 72.75 87 TYR A CA 1
ATOM 684 C C . TYR A 1 87 ? -8.319 -21.159 -3.817 1.00 72.75 87 TYR A C 1
ATOM 686 O O . TYR A 1 87 ? -8.093 -21.298 -2.616 1.00 72.75 87 TYR A O 1
ATOM 694 N N . ASP A 1 88 ? -8.775 -22.168 -4.557 1.00 83.62 88 ASP A N 1
ATOM 695 C CA . ASP A 1 88 ? -8.921 -23.533 -4.054 1.00 83.62 88 ASP A CA 1
ATOM 696 C C . ASP A 1 88 ? -7.639 -24.350 -4.284 1.00 83.62 88 ASP A C 1
ATOM 698 O O . ASP A 1 88 ? -7.192 -24.519 -5.419 1.00 83.62 88 ASP A O 1
ATOM 702 N N . ALA A 1 89 ? -7.074 -24.926 -3.218 1.00 88.62 89 ALA A N 1
ATOM 703 C CA . ALA A 1 89 ? -5.825 -25.691 -3.296 1.00 88.62 89 ALA A CA 1
ATOM 704 C C . ALA A 1 89 ? -5.899 -26.902 -4.249 1.00 88.62 89 ALA A C 1
ATOM 706 O O . ALA A 1 89 ? -4.896 -27.262 -4.863 1.00 88.62 89 ALA A O 1
ATOM 707 N N . ARG A 1 90 ? -7.076 -27.520 -4.423 1.00 90.19 90 ARG A N 1
ATOM 708 C CA . ARG A 1 90 ? -7.276 -28.661 -5.336 1.00 90.19 90 ARG A CA 1
ATOM 709 C C . ARG A 1 90 ? -7.226 -28.195 -6.790 1.00 90.19 90 ARG A C 1
ATOM 711 O O . ARG A 1 90 ? -6.683 -28.901 -7.639 1.00 90.19 90 ARG A O 1
ATOM 718 N N . LYS A 1 91 ? -7.747 -26.997 -7.078 1.00 87.31 91 LYS A N 1
ATOM 719 C CA . LYS A 1 91 ? -7.585 -26.339 -8.386 1.00 87.31 91 LYS A CA 1
ATOM 720 C C . LYS A 1 91 ? -6.124 -25.930 -8.606 1.00 87.31 91 LYS A C 1
ATOM 722 O O . LYS A 1 91 ? -5.555 -26.267 -9.643 1.00 87.31 91 LYS A O 1
ATOM 727 N N . ALA A 1 92 ? -5.505 -25.286 -7.615 1.00 88.69 92 ALA A N 1
ATOM 728 C CA . ALA A 1 92 ? -4.130 -24.789 -7.692 1.00 88.69 92 ALA A CA 1
ATOM 729 C C . ALA A 1 92 ? -3.074 -25.900 -7.827 1.00 88.69 92 ALA A C 1
ATOM 731 O O . ALA A 1 92 ? -2.038 -25.689 -8.453 1.00 88.69 92 ALA A O 1
ATOM 732 N N . ALA A 1 93 ? -3.352 -27.114 -7.335 1.00 90.94 93 ALA A N 1
ATOM 733 C CA . ALA A 1 93 ? -2.477 -28.279 -7.515 1.00 90.94 93 ALA A CA 1
ATOM 734 C C . ALA A 1 93 ? -2.206 -28.623 -8.994 1.00 90.94 93 ALA A C 1
ATOM 736 O O . ALA A 1 93 ? -1.227 -29.298 -9.303 1.00 90.94 93 ALA A O 1
ATOM 737 N N . HIS A 1 94 ? -3.062 -28.151 -9.902 1.00 91.38 94 HIS A N 1
ATOM 738 C CA . HIS A 1 94 ? -2.957 -28.370 -11.343 1.00 91.38 94 HIS A CA 1
ATOM 739 C C . HIS A 1 94 ? -2.478 -27.120 -12.103 1.00 91.38 94 HIS A C 1
ATOM 741 O O . HIS A 1 94 ? -2.469 -27.109 -13.334 1.00 91.38 94 HIS A O 1
ATOM 747 N N . TRP A 1 95 ? -2.105 -26.045 -11.404 1.00 91.50 95 TRP A N 1
ATOM 748 C CA . TRP A 1 95 ? -1.613 -24.823 -12.034 1.00 91.50 95 TRP A CA 1
ATOM 749 C C . TRP A 1 95 ? -0.180 -24.990 -12.542 1.00 91.50 95 TRP A C 1
ATOM 751 O O . TRP A 1 95 ? 0.711 -25.428 -11.817 1.00 91.50 95 TRP A O 1
ATOM 761 N N . GLY A 1 96 ? 0.051 -24.584 -13.793 1.00 91.12 96 GLY A N 1
ATOM 762 C CA . GLY A 1 96 ? 1.395 -24.408 -14.341 1.00 91.12 96 GLY A CA 1
ATOM 763 C C . GLY A 1 96 ? 2.020 -23.074 -13.922 1.00 91.12 96 GLY A C 1
ATOM 764 O O . GLY A 1 96 ? 1.345 -22.211 -13.366 1.00 91.12 96 GLY A O 1
ATOM 765 N N . ALA A 1 97 ? 3.303 -22.879 -14.244 1.00 89.44 97 ALA A N 1
ATOM 766 C CA . ALA A 1 97 ? 4.071 -21.699 -13.832 1.00 89.44 97 ALA A CA 1
ATOM 767 C C . ALA A 1 97 ? 3.386 -20.362 -14.175 1.00 89.44 97 ALA A C 1
ATOM 769 O O . ALA A 1 97 ? 3.341 -19.481 -13.328 1.00 89.44 97 ALA A O 1
ATOM 770 N N . LEU A 1 98 ? 2.796 -20.228 -15.371 1.00 86.88 98 LEU A N 1
ATOM 771 C CA . LEU A 1 98 ? 2.098 -19.003 -15.792 1.00 86.88 98 LEU A CA 1
ATOM 772 C C . LEU A 1 98 ? 0.881 -18.672 -14.916 1.00 86.88 98 LEU A C 1
ATOM 774 O O . LEU A 1 98 ? 0.669 -17.511 -14.586 1.00 86.88 98 LEU A O 1
ATOM 778 N N . ASN A 1 99 ? 0.127 -19.687 -14.491 1.00 86.81 99 ASN A N 1
ATOM 779 C CA . ASN A 1 99 ? -1.045 -19.505 -13.631 1.00 86.81 99 ASN A CA 1
ATOM 780 C C . ASN A 1 99 ? -0.654 -19.150 -12.188 1.00 86.81 99 ASN A C 1
ATOM 782 O O . ASN A 1 99 ? -1.476 -18.620 -11.453 1.00 86.81 99 ASN A O 1
ATOM 786 N N . TRP A 1 100 ? 0.591 -19.422 -11.784 1.00 87.50 100 TRP A N 1
ATOM 787 C CA . TRP A 1 100 ? 1.112 -19.063 -10.466 1.00 87.50 100 TRP A CA 1
ATOM 788 C C . TRP A 1 100 ? 1.637 -17.629 -10.376 1.00 87.50 100 TRP A C 1
ATOM 790 O O . TRP A 1 100 ? 1.737 -17.116 -9.264 1.00 87.50 100 TRP A O 1
ATOM 800 N N . ILE A 1 101 ? 1.958 -16.969 -11.497 1.00 85.06 101 ILE A N 1
ATOM 801 C CA . ILE A 1 101 ? 2.608 -15.646 -11.491 1.00 85.06 101 ILE A CA 1
ATOM 802 C C . ILE A 1 101 ? 1.773 -14.627 -10.707 1.00 85.06 101 ILE A C 1
ATOM 804 O O . ILE A 1 101 ? 2.243 -14.139 -9.682 1.00 85.06 101 ILE A O 1
ATOM 808 N N . SER A 1 102 ? 0.540 -14.343 -11.134 1.00 82.50 102 SER A N 1
ATOM 809 C CA . SER A 1 102 ? -0.290 -13.323 -10.477 1.00 82.50 102 SER A CA 1
ATOM 810 C C . SER A 1 102 ? -0.660 -13.690 -9.032 1.00 82.50 102 SER A C 1
ATOM 812 O O . SER A 1 102 ? -0.399 -12.871 -8.153 1.00 82.50 102 SER A O 1
ATOM 814 N N . PRO A 1 103 ? -1.141 -14.916 -8.730 1.00 84.88 103 PRO A N 1
ATOM 815 C CA . PRO A 1 103 ? -1.473 -15.306 -7.357 1.00 84.88 103 PRO A CA 1
ATOM 816 C C . PRO A 1 103 ? -0.282 -15.252 -6.401 1.00 84.88 103 PRO A C 1
ATOM 818 O O . PRO A 1 103 ? -0.415 -14.813 -5.266 1.00 84.88 103 PRO A O 1
ATOM 821 N N . SER A 1 104 ? 0.907 -15.674 -6.846 1.00 84.38 104 SER A N 1
ATOM 822 C CA . SER A 1 104 ? 2.099 -15.638 -5.991 1.00 84.38 104 SER A CA 1
ATOM 823 C C . SER A 1 104 ? 2.517 -14.212 -5.629 1.00 84.38 104 SER A C 1
ATOM 825 O O . SER A 1 104 ? 2.910 -13.973 -4.487 1.00 84.38 104 SER A O 1
ATOM 827 N N . MET A 1 105 ? 2.395 -13.265 -6.567 1.00 83.31 105 MET A N 1
ATOM 828 C CA . MET A 1 105 ? 2.635 -11.849 -6.293 1.00 83.31 105 MET A CA 1
ATOM 829 C C . MET A 1 105 ? 1.578 -11.291 -5.343 1.00 83.31 105 MET A C 1
ATOM 831 O O . MET A 1 105 ? 1.948 -10.673 -4.352 1.00 83.31 105 MET A O 1
ATOM 835 N N . GLU A 1 106 ? 0.295 -11.560 -5.590 1.00 83.62 106 GLU A N 1
ATOM 836 C CA . GLU A 1 106 ? -0.808 -11.129 -4.721 1.00 83.62 106 GLU A CA 1
ATOM 837 C C . GLU A 1 106 ? -0.601 -11.618 -3.279 1.00 83.62 106 GLU A C 1
ATOM 839 O O . GLU A 1 106 ? -0.542 -10.811 -2.355 1.00 83.62 106 GLU A O 1
ATOM 844 N N . PHE A 1 107 ? -0.343 -12.916 -3.082 1.00 85.12 107 PHE A N 1
ATOM 845 C CA . PHE A 1 107 ? -0.104 -13.485 -1.750 1.00 85.12 107 PHE A CA 1
ATOM 846 C C . PHE A 1 107 ? 1.119 -12.887 -1.054 1.00 85.12 107 PHE A C 1
ATOM 848 O O . PHE A 1 107 ? 1.089 -12.655 0.155 1.00 85.12 107 PHE A O 1
ATOM 855 N N . ALA A 1 108 ? 2.208 -12.658 -1.793 1.00 85.19 108 ALA A N 1
ATOM 856 C CA . ALA A 1 108 ? 3.414 -12.067 -1.228 1.00 85.19 108 ALA A CA 1
ATOM 857 C C . ALA A 1 108 ? 3.181 -10.606 -0.815 1.00 85.19 108 ALA A C 1
ATOM 859 O O . ALA A 1 108 ? 3.586 -10.204 0.278 1.00 85.19 108 ALA A O 1
ATOM 860 N N . LEU A 1 109 ? 2.507 -9.824 -1.660 1.00 86.06 109 LEU A N 1
ATOM 861 C CA . LEU A 1 109 ? 2.227 -8.411 -1.420 1.00 86.06 109 LEU A CA 1
ATOM 862 C C . LEU A 1 109 ? 1.240 -8.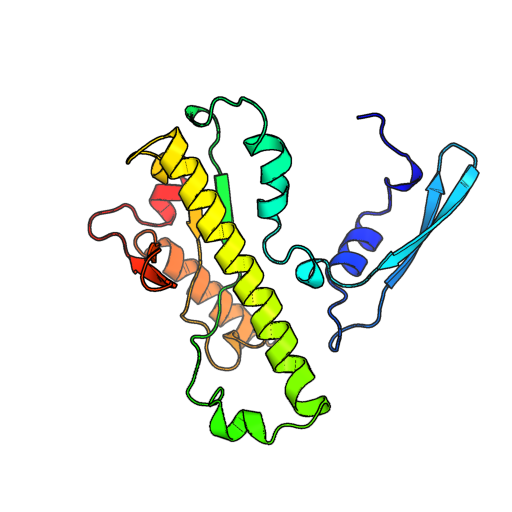222 -0.265 1.00 86.06 109 LEU A C 1
ATOM 864 O O . LEU A 1 109 ? 1.541 -7.455 0.659 1.00 86.06 109 LEU A O 1
ATOM 868 N N . ASP A 1 110 ? 0.124 -8.947 -0.265 1.00 83.69 110 ASP A N 1
ATOM 869 C CA . ASP A 1 110 ? -0.893 -8.866 0.787 1.00 83.69 110 ASP A CA 1
ATOM 870 C C . ASP A 1 110 ? -0.369 -9.430 2.108 1.00 83.69 110 ASP A C 1
ATOM 872 O O . ASP A 1 110 ? -0.438 -8.765 3.144 1.00 83.69 110 ASP A O 1
ATOM 876 N N . GLY A 1 111 ? 0.282 -10.597 2.063 1.00 84.88 111 GLY A N 1
ATOM 877 C CA . GLY A 1 111 ? 0.905 -11.198 3.240 1.00 84.88 111 GLY A CA 1
ATOM 878 C C . GLY A 1 111 ? 1.969 -10.292 3.864 1.00 84.88 111 GLY A C 1
ATOM 879 O O . GLY A 1 111 ? 2.032 -10.163 5.088 1.00 84.88 111 GLY A O 1
ATOM 880 N N . SER A 1 112 ? 2.781 -9.606 3.048 1.00 85.62 112 SER A N 1
ATOM 881 C CA . SER A 1 112 ? 3.767 -8.646 3.563 1.00 85.62 112 SER A CA 1
ATOM 882 C C . SER A 1 112 ? 3.107 -7.461 4.272 1.00 85.62 112 SER A C 1
ATOM 884 O O . SER A 1 112 ? 3.596 -7.013 5.310 1.00 85.62 112 SER A O 1
ATOM 886 N N . GLN A 1 113 ? 1.977 -6.969 3.758 1.00 86.94 113 GLN A N 1
ATOM 887 C CA . GLN A 1 113 ? 1.249 -5.859 4.359 1.00 86.94 113 GLN A CA 1
ATOM 888 C C . GLN A 1 113 ? 0.648 -6.246 5.713 1.00 86.94 113 GLN A C 1
ATOM 890 O O . GLN A 1 113 ? 0.791 -5.478 6.672 1.00 86.94 113 GLN A O 1
ATOM 895 N N . ASP A 1 114 ? 0.023 -7.421 5.789 1.00 85.94 114 ASP A N 1
ATOM 896 C CA . ASP A 1 114 ? -0.610 -7.936 7.005 1.00 85.94 114 ASP A CA 1
ATOM 897 C C . ASP A 1 114 ? 0.422 -8.209 8.103 1.00 85.94 114 ASP A C 1
ATOM 899 O O . ASP A 1 114 ? 0.207 -7.858 9.265 1.00 85.94 114 ASP A O 1
ATOM 903 N N . LEU A 1 115 ? 1.587 -8.757 7.741 1.00 87.31 115 LEU A N 1
ATOM 904 C CA . LEU A 1 115 ? 2.692 -8.966 8.681 1.00 87.31 115 LEU A CA 1
ATOM 905 C C . LEU A 1 115 ? 3.211 -7.653 9.273 1.00 87.31 115 LEU A C 1
ATOM 907 O O . LEU A 1 115 ? 3.519 -7.595 10.466 1.00 87.31 115 LEU A O 1
ATOM 911 N N . VAL A 1 116 ? 3.300 -6.596 8.463 1.00 89.44 116 VAL A N 1
ATOM 912 C CA . VAL A 1 116 ? 3.750 -5.280 8.934 1.00 89.44 116 VAL A CA 1
ATOM 913 C C . VAL A 1 116 ? 2.737 -4.666 9.901 1.00 89.44 116 VAL A C 1
ATOM 915 O O . VAL A 1 116 ? 3.141 -4.178 10.961 1.00 89.44 116 VAL A O 1
ATOM 918 N N . ASP A 1 117 ? 1.440 -4.722 9.582 1.00 88.38 117 ASP A N 1
ATOM 919 C CA . ASP A 1 117 ? 0.364 -4.250 10.470 1.00 88.38 117 ASP A CA 1
ATOM 920 C C . ASP A 1 117 ? 0.359 -5.035 11.792 1.00 88.38 117 ASP A C 1
ATOM 922 O O . ASP A 1 117 ? 0.456 -4.447 12.872 1.00 88.38 117 ASP A O 1
ATOM 926 N N . TYR A 1 118 ? 0.397 -6.371 11.715 1.00 88.25 118 TYR A N 1
ATOM 927 C CA . TYR A 1 118 ? 0.482 -7.258 12.877 1.00 88.25 118 TYR A CA 1
ATOM 928 C C . TYR A 1 118 ? 1.669 -6.909 13.784 1.00 88.25 118 TYR A C 1
ATOM 930 O O . TYR A 1 118 ? 1.525 -6.779 15.005 1.00 88.25 118 TYR A O 1
ATOM 938 N N . HIS A 1 119 ? 2.860 -6.750 13.205 1.00 88.31 119 HIS A N 1
ATOM 939 C CA . HIS A 1 119 ? 4.071 -6.493 13.975 1.00 88.31 119 HIS A CA 1
ATOM 940 C C . HIS A 1 119 ? 4.052 -5.091 14.594 1.00 88.31 119 HIS A C 1
ATOM 942 O O . HIS A 1 119 ? 4.413 -4.94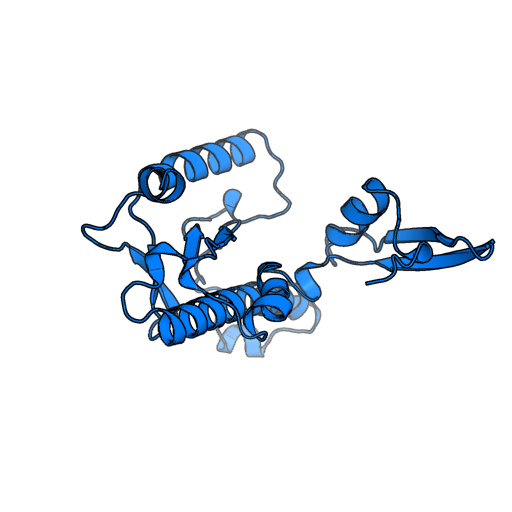0 15.761 1.00 88.31 119 HIS A O 1
ATOM 948 N N . LEU A 1 120 ? 3.586 -4.066 13.872 1.00 88.38 120 LEU A N 1
ATOM 949 C CA . LEU A 1 120 ? 3.437 -2.718 14.433 1.00 88.38 120 LEU A CA 1
ATOM 950 C C . LEU A 1 120 ? 2.424 -2.703 15.575 1.00 88.38 120 LEU A C 1
ATOM 952 O O . LEU A 1 120 ? 2.744 -2.207 16.656 1.00 88.38 120 LEU A O 1
ATOM 956 N N . ALA A 1 121 ? 1.248 -3.299 15.377 1.00 87.44 121 ALA A N 1
ATOM 957 C CA . ALA A 1 121 ? 0.239 -3.424 16.421 1.00 87.44 121 ALA A CA 1
ATOM 958 C C . ALA A 1 121 ? 0.805 -4.130 17.662 1.00 87.44 121 ALA A C 1
ATOM 960 O O . ALA A 1 121 ? 0.623 -3.643 18.776 1.00 87.44 121 ALA A O 1
ATOM 961 N N . SER A 1 122 ? 1.558 -5.217 17.472 1.00 87.00 122 SER A N 1
ATOM 962 C CA . SER A 1 122 ? 2.196 -5.973 18.556 1.00 87.00 122 SER A CA 1
ATOM 963 C C . SER A 1 122 ? 3.240 -5.150 19.316 1.00 87.00 122 SER A C 1
ATOM 965 O O . SER A 1 122 ? 3.246 -5.151 20.548 1.00 87.00 122 SER A O 1
ATOM 967 N N . VAL A 1 123 ? 4.101 -4.406 18.614 1.00 87.62 123 VAL A N 1
ATOM 968 C CA . VAL A 1 123 ? 5.124 -3.569 19.260 1.00 87.62 123 VAL A CA 1
ATOM 969 C C . VAL A 1 123 ? 4.487 -2.413 20.025 1.00 87.62 123 VAL A C 1
ATOM 971 O O . VAL A 1 123 ? 4.780 -2.227 21.206 1.00 87.62 123 VAL A O 1
ATOM 974 N N . PHE A 1 124 ? 3.576 -1.667 19.400 1.00 87.88 124 PHE A N 1
ATOM 975 C CA . PHE A 1 124 ? 2.870 -0.575 20.069 1.00 87.88 124 PHE A CA 1
ATOM 976 C C . PHE A 1 124 ? 2.063 -1.092 21.270 1.00 87.88 124 PHE A C 1
ATOM 978 O O . PHE A 1 124 ? 2.082 -0.463 22.329 1.00 87.88 124 PHE A O 1
ATOM 985 N N . HIS A 1 125 ? 1.416 -2.256 21.153 1.00 87.62 125 HIS A N 1
ATOM 986 C CA . HIS A 1 125 ? 0.729 -2.905 22.269 1.00 87.62 125 HIS A CA 1
ATOM 987 C C . HIS A 1 125 ? 1.686 -3.277 23.406 1.00 87.62 125 HIS A C 1
ATOM 989 O O . HIS A 1 125 ? 1.399 -2.977 24.563 1.00 87.62 125 HIS A O 1
ATOM 995 N N . SER A 1 126 ? 2.847 -3.860 23.099 1.00 88.19 126 SER A N 1
ATOM 996 C CA . SER A 1 126 ? 3.854 -4.208 24.107 1.00 88.19 126 SER A CA 1
ATOM 997 C C . SER A 1 126 ? 4.407 -2.987 24.848 1.00 88.19 126 SER A C 1
ATOM 999 O O . SER A 1 126 ? 4.762 -3.116 26.017 1.00 88.19 126 SER A O 1
ATOM 1001 N N . GLN A 1 127 ? 4.517 -1.831 24.189 1.00 87.62 127 GLN A N 1
ATOM 1002 C CA . GLN A 1 127 ? 5.117 -0.622 24.770 1.00 87.62 127 GLN A CA 1
ATOM 1003 C C . GLN A 1 127 ? 4.097 0.268 25.495 1.00 87.62 127 GLN A C 1
ATOM 1005 O O . GLN A 1 127 ? 4.424 0.893 26.499 1.00 87.62 127 GLN A O 1
ATOM 1010 N N . LEU A 1 128 ? 2.860 0.335 24.996 1.00 87.69 128 LEU A N 1
ATOM 1011 C CA . LEU A 1 128 ? 1.820 1.259 25.475 1.00 87.69 128 LEU A CA 1
ATOM 1012 C C . LEU A 1 128 ? 0.619 0.548 26.123 1.00 87.69 128 LEU A C 1
ATOM 1014 O O . LEU A 1 128 ? -0.360 1.194 26.516 1.00 87.69 128 LEU A O 1
ATOM 1018 N N . GLY A 1 129 ? 0.662 -0.782 26.217 1.00 85.81 129 GLY A N 1
ATOM 1019 C CA . GLY A 1 129 ? -0.414 -1.611 26.752 1.00 85.81 129 GLY A CA 1
ATOM 1020 C C . GLY A 1 129 ? -1.721 -1.423 25.982 1.00 85.81 129 GLY A C 1
ATOM 1021 O O . GLY A 1 129 ? -1.745 -1.249 24.763 1.00 85.81 129 GLY A O 1
ATOM 1022 N N . HIS A 1 130 ? -2.848 -1.407 26.695 1.00 80.81 130 HIS A N 1
ATOM 1023 C CA . HIS A 1 130 ? -4.170 -1.237 26.082 1.00 80.81 130 HIS A CA 1
ATOM 1024 C C . HIS A 1 130 ? -4.373 0.123 25.392 1.00 80.81 130 HIS A C 1
ATOM 1026 O O . HIS A 1 130 ? -5.258 0.233 24.545 1.00 80.81 130 HIS A O 1
ATOM 1032 N N . ASN A 1 131 ? -3.550 1.138 25.684 1.00 80.25 131 ASN A N 1
ATOM 1033 C CA . ASN A 1 131 ? -3.682 2.492 25.129 1.00 80.25 131 ASN A CA 1
ATOM 1034 C C . ASN A 1 131 ? -3.002 2.687 23.768 1.00 80.25 131 ASN A C 1
ATOM 1036 O O . ASN A 1 131 ? -3.137 3.757 23.179 1.00 80.25 131 ASN A O 1
ATOM 1040 N N . TYR A 1 132 ? -2.326 1.665 23.238 1.00 83.12 132 TYR A N 1
ATOM 1041 C CA . TYR A 1 132 ? -1.535 1.752 22.003 1.00 83.12 132 TYR A CA 1
ATOM 1042 C C . TYR A 1 132 ? -2.284 2.302 20.784 1.00 83.12 132 TYR A C 1
ATOM 1044 O O . TYR A 1 132 ? -1.710 2.920 19.894 1.00 83.12 132 TYR A O 1
ATOM 1052 N N . HIS A 1 133 ? -3.597 2.122 20.772 1.00 80.44 133 HIS A N 1
ATOM 1053 C CA . HIS A 1 133 ? -4.497 2.588 19.731 1.00 80.44 133 HIS A CA 1
ATOM 1054 C C . HIS A 1 133 ? -4.653 4.100 19.622 1.00 80.44 133 HIS A C 1
ATOM 1056 O O . HIS A 1 133 ? -5.276 4.594 18.687 1.00 80.44 133 HIS A O 1
ATOM 1062 N N . ARG A 1 134 ? -4.155 4.836 20.612 1.00 83.69 134 ARG A N 1
ATOM 1063 C CA . ARG A 1 134 ? -4.046 6.290 20.536 1.00 83.69 134 ARG A CA 1
ATOM 1064 C C . ARG A 1 134 ? -2.840 6.724 19.710 1.00 83.69 134 ARG A C 1
ATOM 1066 O O . ARG A 1 134 ? -2.800 7.869 19.295 1.00 83.69 134 ARG A O 1
ATOM 1073 N N . ASN A 1 135 ? -1.892 5.818 19.481 1.00 89.12 135 ASN A N 1
ATOM 1074 C CA . ASN A 1 135 ? -0.595 6.087 18.875 1.00 89.12 135 ASN A CA 1
ATOM 1075 C C . ASN A 1 135 ? -0.408 5.367 17.535 1.00 89.12 135 ASN A C 1
ATOM 1077 O O . ASN A 1 135 ? 0.437 5.783 16.754 1.00 89.12 135 ASN A O 1
ATOM 1081 N N . TYR A 1 136 ? -1.191 4.322 17.252 1.00 90.25 136 TYR A N 1
ATOM 1082 C CA . TYR A 1 136 ? -1.188 3.635 15.963 1.00 90.25 136 TYR A CA 1
ATOM 1083 C C . TYR A 1 136 ? -2.596 3.557 15.367 1.00 90.25 136 TYR A C 1
ATOM 1085 O O . TYR A 1 136 ? -3.500 2.972 15.970 1.00 90.25 136 TYR A O 1
ATOM 1093 N N . LEU A 1 137 ? -2.760 4.134 14.174 1.00 92.19 137 LEU A N 1
ATOM 1094 C CA . LEU A 1 137 ? -3.988 4.125 13.386 1.00 92.19 137 LEU A CA 1
ATOM 1095 C C . LEU A 1 137 ? -3.706 3.538 11.998 1.00 92.19 137 LEU A C 1
ATOM 1097 O O . LEU A 1 137 ? -3.000 4.145 11.194 1.00 92.19 137 LEU A O 1
ATOM 1101 N N . ARG A 1 138 ? -4.295 2.377 11.701 1.00 92.81 138 ARG A N 1
ATOM 1102 C CA . ARG A 1 138 ? -4.336 1.793 10.355 1.00 92.81 138 ARG A CA 1
ATOM 1103 C C . ARG A 1 138 ? -5.727 2.004 9.764 1.00 92.81 138 ARG A C 1
ATOM 1105 O O . ARG A 1 138 ? -6.710 1.544 10.337 1.00 92.81 138 ARG A O 1
ATOM 1112 N N . ILE A 1 139 ? -5.806 2.675 8.618 1.00 93.94 139 ILE A N 1
ATOM 1113 C CA . ILE A 1 139 ? -7.040 2.798 7.831 1.00 93.94 139 ILE A CA 1
ATOM 1114 C C . ILE A 1 139 ? -6.913 1.858 6.637 1.00 93.94 139 ILE A C 1
ATOM 1116 O O . ILE A 1 139 ? -6.026 2.030 5.803 1.00 93.94 139 ILE A O 1
ATOM 1120 N N . GLN A 1 140 ? -7.777 0.848 6.582 1.00 93.19 140 GLN A N 1
ATOM 1121 C CA . GLN A 1 140 ? -7.796 -0.178 5.543 1.00 93.19 140 GLN A CA 1
ATOM 1122 C C . GLN A 1 140 ? -9.240 -0.611 5.269 1.00 93.19 140 GLN A C 1
ATOM 1124 O O . GLN A 1 140 ? -10.102 -0.464 6.136 1.00 93.19 140 GLN A O 1
ATOM 1129 N N . THR A 1 141 ? -9.508 -1.149 4.079 1.00 92.25 141 THR A N 1
ATOM 1130 C CA . THR A 1 141 ? -10.819 -1.702 3.711 1.00 92.25 141 THR A CA 1
ATOM 1131 C C . THR A 1 141 ? -10.694 -3.071 3.0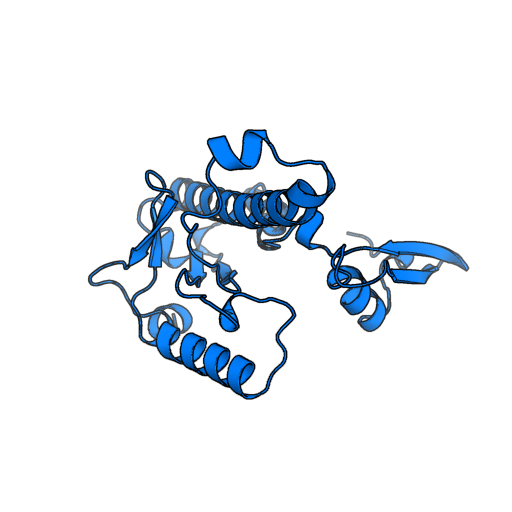54 1.00 92.25 141 THR A C 1
ATOM 1133 O O . THR A 1 141 ? -9.753 -3.323 2.309 1.00 92.25 141 THR A O 1
ATOM 1136 N N . ASP A 1 142 ? -11.665 -3.939 3.325 1.00 91.00 142 ASP A N 1
ATOM 1137 C CA . ASP A 1 142 ? -11.821 -5.268 2.724 1.00 91.00 142 ASP A CA 1
ATOM 1138 C C . ASP A 1 142 ? -13.011 -5.319 1.740 1.00 91.00 142 ASP A C 1
ATOM 1140 O O . ASP A 1 142 ? -13.538 -6.389 1.425 1.00 91.00 142 ASP A O 1
ATOM 1144 N N . GLN A 1 143 ? -13.483 -4.142 1.310 1.00 92.62 143 GLN A N 1
ATOM 1145 C CA . GLN A 1 143 ? -14.692 -3.960 0.502 1.00 92.62 143 GLN A CA 1
ATOM 1146 C C . GLN A 1 143 ? -14.408 -3.775 -0.994 1.00 92.62 143 GLN A C 1
ATOM 1148 O O . GLN A 1 143 ? -15.333 -3.473 -1.753 1.00 92.62 143 GLN A O 1
ATOM 1153 N N . LEU A 1 144 ? -13.156 -3.930 -1.440 1.00 93.50 144 LEU A N 1
ATOM 1154 C CA . LEU A 1 144 ? -12.863 -3.871 -2.870 1.00 93.50 144 LEU A CA 1
ATOM 1155 C C . LEU A 1 144 ? -13.462 -5.091 -3.575 1.00 93.50 144 LEU A C 1
ATOM 1157 O O . LEU A 1 144 ? -13.355 -6.222 -3.101 1.00 93.50 144 LEU A O 1
ATOM 1161 N N . ALA A 1 145 ? -14.104 -4.851 -4.716 1.00 91.75 145 ALA A N 1
ATOM 1162 C CA . ALA A 1 145 ? -14.686 -5.890 -5.553 1.00 91.75 145 ALA A CA 1
ATOM 1163 C C . ALA A 1 145 ? -14.775 -5.428 -7.013 1.00 91.75 145 ALA A C 1
ATOM 1165 O O . ALA A 1 145 ? -14.917 -4.234 -7.301 1.00 91.75 145 ALA A O 1
ATOM 1166 N N . GLY A 1 146 ? -14.738 -6.384 -7.944 1.00 92.12 146 GLY A N 1
ATOM 1167 C CA . GLY A 1 146 ? -14.835 -6.109 -9.377 1.00 92.12 146 GLY A CA 1
ATOM 1168 C C . GLY A 1 146 ? -13.756 -5.126 -9.841 1.00 92.12 146 GLY A C 1
ATOM 1169 O O . GLY A 1 146 ? -12.590 -5.271 -9.494 1.00 92.12 146 GLY A O 1
ATOM 1170 N N . ARG A 1 147 ? -14.151 -4.088 -10.588 1.00 94.19 147 ARG A N 1
ATOM 1171 C CA . ARG A 1 147 ? -13.218 -3.070 -11.111 1.00 94.19 147 ARG A CA 1
ATOM 1172 C C . ARG A 1 147 ? -12.486 -2.276 -10.022 1.00 94.19 147 ARG A C 1
ATOM 1174 O O . ARG A 1 147 ? -11.373 -1.828 -10.262 1.00 94.19 147 ARG A O 1
ATOM 1181 N N . MET A 1 148 ? -13.061 -2.142 -8.823 1.00 94.94 148 MET A N 1
ATOM 1182 C CA . MET A 1 148 ? -12.393 -1.438 -7.719 1.00 94.94 148 MET A CA 1
ATOM 1183 C C . MET A 1 148 ? -11.214 -2.232 -7.145 1.00 94.94 148 MET A C 1
ATOM 1185 O O . MET A 1 148 ? -10.354 -1.643 -6.505 1.00 94.94 148 MET A O 1
ATOM 1189 N N . ALA A 1 149 ? -11.176 -3.551 -7.356 1.00 91.69 149 ALA A N 1
ATOM 1190 C CA . ALA A 1 149 ? -10.058 -4.397 -6.943 1.00 91.69 149 ALA A CA 1
ATOM 1191 C C . ALA A 1 149 ? -8.928 -4.454 -7.990 1.00 91.69 149 ALA A C 1
ATOM 1193 O O . ALA A 1 149 ? -7.849 -4.959 -7.701 1.00 91.69 149 ALA A O 1
ATOM 1194 N N . GLN A 1 150 ? -9.159 -3.947 -9.205 1.00 91.19 150 GLN A N 1
ATOM 1195 C CA . GLN A 1 150 ? -8.172 -3.955 -10.284 1.00 91.19 150 GLN A CA 1
ATOM 1196 C C . GLN A 1 150 ? -7.259 -2.733 -10.181 1.00 91.19 150 GLN A C 1
ATOM 1198 O O . GLN A 1 150 ? -7.708 -1.600 -10.370 1.00 91.19 150 GLN A O 1
ATOM 1203 N N . MET A 1 151 ? -5.971 -2.965 -9.916 1.00 89.62 151 MET A N 1
ATOM 1204 C CA . MET A 1 151 ? -4.987 -1.892 -9.728 1.00 89.62 151 MET A CA 1
ATOM 1205 C C . MET A 1 151 ? -4.743 -1.038 -10.984 1.00 89.62 151 MET A C 1
ATOM 1207 O O . MET A 1 151 ? -4.315 0.107 -10.876 1.00 89.62 151 MET A O 1
ATOM 1211 N N . ASP A 1 152 ? -5.028 -1.573 -12.169 1.00 92.50 152 ASP A N 1
ATOM 1212 C CA . ASP A 1 152 ? -4.818 -0.946 -13.477 1.00 92.50 152 ASP A CA 1
ATOM 1213 C C . ASP A 1 152 ? -6.099 -0.331 -14.081 1.00 92.50 152 ASP A C 1
ATOM 1215 O O . ASP A 1 152 ? -6.074 0.224 -15.184 1.00 92.50 152 ASP A O 1
ATOM 1219 N N . CYS A 1 153 ? -7.235 -0.370 -13.371 1.00 95.56 153 CYS A N 1
ATOM 1220 C CA . CYS A 1 153 ? -8.512 0.130 -13.884 1.00 95.56 153 CYS A CA 1
ATOM 1221 C C . CYS A 1 153 ? -8.701 1.643 -13.651 1.00 95.56 153 CYS A C 1
ATOM 1223 O O . CYS A 1 153 ? -9.405 2.077 -12.735 1.00 95.56 153 CYS A O 1
ATOM 1225 N N . ALA A 1 154 ? -8.137 2.462 -14.542 1.00 96.69 154 ALA A N 1
ATOM 1226 C CA . ALA A 1 154 ? -8.212 3.931 -14.495 1.00 96.69 154 ALA A CA 1
ATOM 1227 C C . ALA A 1 154 ? -9.470 4.543 -15.159 1.00 96.69 154 ALA A C 1
ATOM 1229 O O . ALA A 1 154 ? -9.442 5.677 -15.637 1.00 96.69 154 ALA A O 1
ATOM 1230 N N . LEU A 1 155 ? -10.581 3.803 -15.230 1.00 98.06 155 LEU A N 1
ATOM 1231 C CA . LEU A 1 155 ? -11.841 4.331 -15.768 1.00 98.06 155 LEU A CA 1
ATOM 1232 C C . LEU A 1 155 ? -12.441 5.373 -14.814 1.00 98.06 155 LEU A C 1
ATOM 1234 O O . LEU A 1 155 ? -12.481 5.146 -13.607 1.00 98.06 155 LEU A O 1
ATOM 1238 N N . GLU A 1 156 ? -12.977 6.470 -15.350 1.00 98.06 156 GLU A N 1
ATOM 1239 C CA . GLU A 1 156 ? -13.498 7.599 -14.559 1.00 98.06 156 GLU A CA 1
ATOM 1240 C C . GLU A 1 156 ? -14.544 7.171 -13.515 1.00 98.06 156 GLU A C 1
ATOM 1242 O O . GLU A 1 156 ? -14.425 7.509 -12.337 1.00 98.06 156 GLU A O 1
ATOM 1247 N N . ASP A 1 157 ? -15.508 6.332 -13.907 1.00 97.94 157 ASP A N 1
ATOM 1248 C CA . ASP A 1 157 ? -16.503 5.785 -12.977 1.00 97.94 157 ASP A CA 1
ATOM 1249 C C . ASP A 1 157 ? -15.867 4.931 -11.871 1.00 97.94 157 ASP A C 1
ATOM 1251 O O . ASP A 1 157 ? -16.334 4.942 -10.734 1.00 97.94 157 ASP A O 1
ATOM 1255 N N . ASN A 1 158 ? -14.801 4.183 -12.182 1.00 98.00 158 ASN A N 1
ATOM 1256 C CA . ASN A 1 158 ? -14.099 3.369 -11.190 1.00 98.00 158 ASN A CA 1
ATOM 1257 C C . ASN A 1 158 ? -13.368 4.252 -10.174 1.00 98.00 158 ASN A C 1
ATOM 1259 O O . ASN A 1 158 ? -13.507 4.038 -8.972 1.00 98.00 158 ASN A O 1
ATOM 1263 N N . LEU A 1 159 ? -12.665 5.285 -10.647 1.00 98.00 159 LEU A N 1
ATOM 1264 C CA . LEU A 1 159 ? -11.990 6.264 -9.791 1.00 98.00 159 LEU A CA 1
ATOM 1265 C C . LEU A 1 159 ? -12.988 6.983 -8.874 1.00 98.00 159 LEU A C 1
ATOM 1267 O O . LEU A 1 159 ? -12.749 7.102 -7.674 1.00 98.00 159 LEU A O 1
ATOM 1271 N N . LYS A 1 160 ? -14.149 7.377 -9.406 1.00 98.25 160 LYS A N 1
ATOM 1272 C CA . LYS A 1 160 ? -15.229 7.981 -8.617 1.00 98.25 160 LYS A CA 1
ATOM 1273 C C . LYS A 1 160 ? -15.802 7.016 -7.577 1.00 98.25 160 LYS A C 1
ATOM 1275 O O . LYS A 1 160 ? -16.117 7.426 -6.463 1.00 98.25 160 LYS A O 1
ATOM 1280 N N . ASN A 1 161 ? -15.931 5.732 -7.908 1.00 97.94 161 ASN A N 1
ATOM 1281 C CA . ASN A 1 161 ? -16.374 4.719 -6.950 1.00 97.94 161 ASN A CA 1
ATOM 1282 C C . ASN A 1 161 ? -15.357 4.517 -5.816 1.00 97.94 161 ASN A C 1
ATOM 1284 O O . ASN A 1 161 ? -15.764 4.451 -4.656 1.00 97.94 161 ASN A O 1
ATOM 1288 N N . LEU A 1 162 ? -14.057 4.486 -6.130 1.00 97.94 162 LEU A N 1
ATOM 1289 C CA . LEU A 1 162 ? -12.984 4.431 -5.131 1.00 97.94 162 LEU A CA 1
ATOM 1290 C C . LEU A 1 162 ? -12.988 5.672 -4.226 1.00 97.94 162 LEU A C 1
ATOM 1292 O O . LEU A 1 162 ? -12.865 5.543 -3.009 1.00 97.94 162 LEU A O 1
ATOM 1296 N N . GLU A 1 163 ? -13.194 6.863 -4.792 1.00 97.75 163 GLU A N 1
ATOM 1297 C CA . GLU A 1 163 ? -13.328 8.100 -4.017 1.00 97.75 163 GLU A CA 1
ATOM 1298 C C . GLU A 1 163 ? -14.538 8.045 -3.072 1.00 97.75 163 GLU A C 1
ATOM 1300 O O . GLU A 1 163 ? -14.409 8.318 -1.877 1.00 97.75 163 GLU A O 1
ATOM 1305 N N . ASN A 1 164 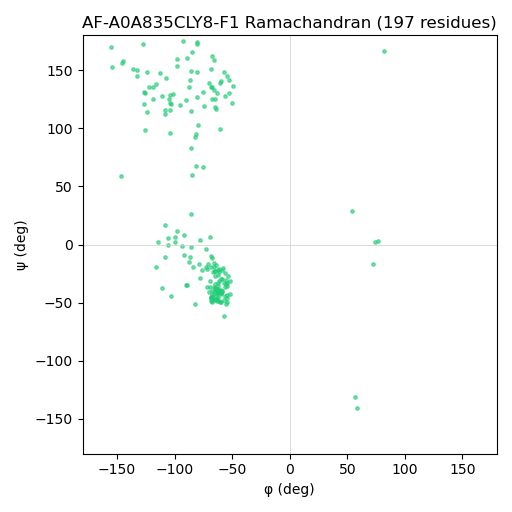? -15.705 7.638 -3.577 1.00 97.88 164 ASN A N 1
ATOM 1306 C CA . ASN A 1 164 ? -16.918 7.496 -2.770 1.00 97.88 164 ASN A CA 1
ATOM 1307 C C . ASN A 1 164 ? -16.722 6.499 -1.617 1.00 97.88 164 ASN A C 1
ATOM 1309 O O . ASN A 1 164 ? -17.176 6.756 -0.499 1.00 97.88 164 ASN A O 1
ATOM 1313 N N . LEU A 1 165 ? -16.029 5.384 -1.873 1.00 96.88 165 LEU A N 1
ATOM 1314 C CA . LEU A 1 165 ? -15.669 4.403 -0.850 1.00 96.88 165 LEU A CA 1
ATOM 1315 C C . LEU A 1 165 ? -14.743 5.021 0.208 1.00 96.88 165 LEU A C 1
ATOM 1317 O O . LEU A 1 165 ? -15.005 4.903 1.404 1.00 96.88 165 LEU A O 1
ATOM 1321 N N . ALA A 1 166 ? -13.698 5.743 -0.199 1.00 95.94 166 ALA A N 1
ATOM 1322 C CA . ALA A 1 166 ? -12.802 6.421 0.738 1.00 95.94 166 ALA A CA 1
ATOM 1323 C C . ALA A 1 166 ? -13.549 7.454 1.606 1.00 95.94 166 ALA A C 1
ATOM 1325 O O . ALA A 1 166 ? -13.348 7.522 2.822 1.00 95.94 166 ALA A O 1
ATOM 1326 N N . GLN A 1 167 ? -14.471 8.220 1.017 1.00 97.00 167 GLN A N 1
ATOM 1327 C CA . GLN A 1 167 ? -15.311 9.170 1.751 1.00 97.00 167 GLN A CA 1
ATOM 1328 C C . GLN A 1 167 ? -16.274 8.474 2.726 1.00 97.00 167 GLN A C 1
ATOM 1330 O O . GLN A 1 167 ? -16.517 8.990 3.822 1.00 97.00 167 GLN A O 1
ATOM 1335 N N . SER A 1 168 ? -16.826 7.306 2.375 1.00 96.19 168 SER A N 1
ATOM 1336 C CA . SER A 1 168 ? -17.682 6.544 3.294 1.00 96.19 168 SER A CA 1
ATOM 1337 C C . SER A 1 168 ? -16.883 5.965 4.461 1.00 96.19 168 SER A C 1
ATOM 1339 O O . SER A 1 168 ? -17.361 5.995 5.597 1.00 96.19 168 SER A O 1
ATOM 1341 N N . MET A 1 169 ? -15.641 5.533 4.218 1.00 95.31 169 MET A N 1
ATOM 1342 C CA . MET A 1 169 ? -14.739 5.017 5.252 1.00 95.31 169 MET A CA 1
ATOM 1343 C C . MET A 1 169 ? -14.489 6.015 6.383 1.00 95.31 169 MET A C 1
ATOM 1345 O O . MET A 1 169 ? -14.385 5.595 7.534 1.00 95.31 169 MET A O 1
ATOM 1349 N N . LEU A 1 170 ? -14.464 7.322 6.105 1.00 95.88 170 LEU A N 1
ATOM 1350 C CA . LEU A 1 170 ? -14.309 8.356 7.138 1.00 95.88 170 LEU A CA 1
ATOM 1351 C C . LEU A 1 170 ? -15.414 8.311 8.205 1.00 95.88 170 LEU A C 1
ATOM 1353 O O . LEU A 1 170 ? -15.163 8.656 9.359 1.00 95.88 170 LEU A O 1
ATOM 1357 N N . LYS A 1 171 ? -16.618 7.860 7.834 1.00 95.31 171 LYS A N 1
ATOM 1358 C CA . LYS A 1 171 ? -17.797 7.785 8.713 1.00 95.31 171 LYS A CA 1
ATOM 1359 C C . LYS A 1 171 ? -17.880 6.474 9.495 1.00 95.31 171 LYS A C 1
ATOM 1361 O O . LYS A 1 171 ? -18.662 6.380 10.436 1.00 95.31 171 LYS A O 1
ATOM 1366 N N . HIS A 1 172 ? -17.121 5.455 9.103 1.00 93.44 172 HIS A N 1
ATOM 1367 C CA . HIS A 1 172 ? -17.099 4.173 9.799 1.00 93.44 172 HIS A CA 1
ATOM 1368 C C . HIS A 1 172 ? -16.198 4.238 11.031 1.00 93.44 172 HIS A C 1
ATOM 1370 O O . HIS A 1 172 ? -15.205 4.971 11.049 1.00 93.44 172 HIS A O 1
ATOM 1376 N N . ASN A 1 173 ? -16.545 3.468 12.066 1.00 94.00 173 ASN A N 1
ATOM 1377 C CA . ASN A 1 173 ? -15.677 3.274 13.223 1.00 94.00 173 ASN A CA 1
ATOM 1378 C C . ASN A 1 173 ? -14.325 2.711 12.778 1.00 94.00 173 ASN A C 1
ATOM 1380 O O . ASN A 1 173 ? -14.248 1.941 11.817 1.00 94.00 173 ASN A O 1
ATOM 1384 N N . VAL A 1 174 ? -13.274 3.077 13.509 1.00 92.50 174 VAL A N 1
ATOM 1385 C CA . VAL A 1 174 ? -11.933 2.533 13.292 1.00 92.50 174 VAL A CA 1
ATOM 1386 C C . VAL A 1 174 ? -11.993 1.006 13.301 1.00 92.50 174 VAL A C 1
ATOM 1388 O O . VAL A 1 174 ? -12.544 0.392 14.219 1.00 92.50 174 VAL A O 1
ATOM 1391 N N . THR A 1 175 ? -11.401 0.399 12.279 1.00 90.94 175 THR A N 1
ATOM 1392 C CA . THR A 1 175 ? -11.238 -1.050 12.161 1.00 90.94 175 THR A CA 1
ATOM 1393 C C . THR A 1 175 ? -9.849 -1.472 12.610 1.00 90.94 175 THR A C 1
ATOM 1395 O O . THR A 1 175 ? -8.895 -0.705 12.496 1.00 90.94 175 THR A O 1
ATOM 1398 N N . ARG A 1 176 ? -9.706 -2.711 13.077 1.00 85.25 176 ARG A N 1
ATOM 1399 C CA . ARG A 1 176 ? -8.403 -3.321 13.363 1.00 85.25 176 ARG A CA 1
ATOM 1400 C C . ARG A 1 176 ? -8.314 -4.734 12.856 1.00 85.25 176 ARG A C 1
ATOM 1402 O O . ARG A 1 176 ? -9.312 -5.450 12.858 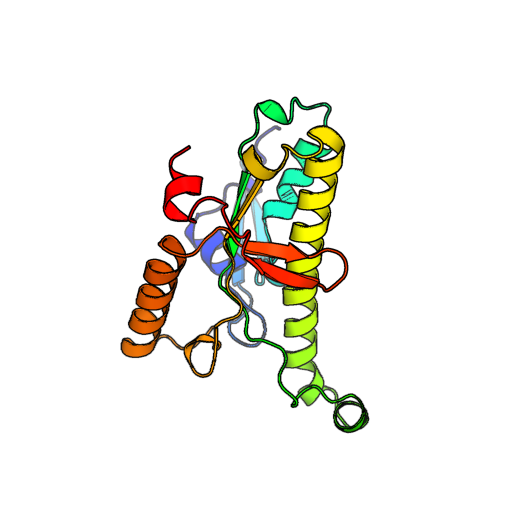1.00 85.25 176 ARG A O 1
ATOM 1409 N N . LEU A 1 177 ? -7.098 -5.140 12.528 1.00 82.44 177 LEU A N 1
ATOM 1410 C CA . LEU A 1 177 ? -6.784 -6.538 12.338 1.00 82.44 177 LEU A CA 1
ATOM 1411 C C . LEU A 1 177 ? -6.939 -7.276 13.673 1.00 82.44 177 LEU A C 1
ATOM 1413 O O . LEU A 1 177 ? -6.276 -6.968 14.666 1.00 82.44 177 LEU A O 1
ATOM 1417 N N . ASN A 1 178 ? -7.848 -8.239 13.706 1.00 81.94 178 ASN A N 1
ATOM 1418 C CA . ASN A 1 178 ? -7.928 -9.192 14.796 1.00 81.94 178 ASN A CA 1
ATOM 1419 C C . ASN A 1 178 ? -6.772 -10.192 14.648 1.00 81.94 178 ASN A C 1
ATOM 1421 O O . ASN A 1 178 ? -6.694 -10.893 13.643 1.00 81.94 178 ASN A O 1
ATOM 1425 N N . LEU A 1 179 ? -5.888 -10.244 15.646 1.00 71.31 179 LEU A N 1
ATOM 1426 C CA . LEU A 1 179 ? -4.631 -10.998 15.585 1.00 71.31 179 LEU A CA 1
ATOM 1427 C C . LEU A 1 179 ? -4.822 -12.526 15.569 1.00 71.31 179 LEU A C 1
ATOM 1429 O O . LEU A 1 179 ? -3.921 -13.235 15.135 1.00 71.31 179 LEU A O 1
ATOM 1433 N N . ASP A 1 180 ? -5.987 -13.024 15.991 1.00 76.38 180 ASP A N 1
ATOM 1434 C CA . ASP A 1 180 ? -6.302 -14.458 15.986 1.00 76.38 180 ASP A CA 1
ATOM 1435 C C . ASP A 1 180 ? -6.943 -14.902 14.664 1.00 76.38 180 ASP A C 1
ATOM 1437 O O . ASP A 1 180 ? -6.751 -16.026 14.204 1.00 76.38 180 ASP A O 1
ATOM 1441 N N . THR A 1 181 ? -7.749 -14.027 14.056 1.00 81.94 181 THR A N 1
ATOM 1442 C CA . THR A 1 181 ? -8.572 -14.359 12.879 1.00 81.94 181 THR A CA 1
ATOM 1443 C C . THR A 1 181 ? -8.078 -13.735 11.581 1.00 81.94 181 THR A C 1
ATOM 1445 O O . THR A 1 181 ? -8.600 -14.090 10.526 1.00 81.94 181 THR A O 1
ATOM 1448 N N . PHE A 1 182 ? -7.127 -12.799 11.651 1.00 74.69 182 PHE A N 1
ATOM 1449 C CA . PHE A 1 182 ? -6.622 -11.996 10.531 1.00 74.69 182 PHE A CA 1
ATOM 1450 C C . PHE A 1 182 ? -7.727 -11.261 9.756 1.00 74.69 182 PHE A C 1
ATOM 1452 O O . PHE A 1 182 ? -7.615 -10.995 8.564 1.00 74.69 182 PHE A O 1
ATOM 1459 N N . LYS A 1 183 ? -8.828 -10.921 10.435 1.00 83.31 183 LYS A N 1
ATOM 1460 C CA . LYS A 1 183 ? -9.942 -10.166 9.849 1.00 83.31 183 LYS A CA 1
ATOM 1461 C C . LYS A 1 183 ? -9.973 -8.749 10.383 1.00 83.31 183 LYS A C 1
ATOM 1463 O O . LYS A 1 183 ? -9.753 -8.529 11.574 1.00 83.31 183 LYS A O 1
ATOM 1468 N N . LEU A 1 184 ? -10.332 -7.806 9.515 1.00 86.62 184 LEU A N 1
ATOM 1469 C CA . LEU A 1 184 ? -10.666 -6.453 9.936 1.00 86.62 184 LEU A CA 1
ATOM 1470 C C . LEU A 1 184 ? -11.967 -6.467 10.745 1.00 86.62 184 LEU A C 1
ATOM 1472 O O . LEU A 1 184 ? -13.000 -6.964 10.300 1.00 86.62 184 LEU A O 1
ATOM 1476 N N . GLN A 1 185 ? -11.909 -5.918 11.953 1.00 89.69 185 GLN A N 1
ATOM 1477 C CA . GLN A 1 185 ? -13.034 -5.811 12.870 1.00 89.69 185 GLN A CA 1
ATOM 1478 C C . GLN A 1 185 ? -13.216 -4.364 13.304 1.00 89.69 185 GLN A C 1
ATOM 1480 O O . GLN A 1 185 ? -12.272 -3.701 13.732 1.00 89.69 185 GLN A O 1
ATOM 1485 N N . SER A 1 186 ? -14.450 -3.882 13.198 1.00 88.81 186 SER A N 1
ATOM 1486 C CA . SER A 1 186 ? -14.842 -2.567 13.695 1.00 88.81 186 SER A CA 1
ATOM 1487 C C . SER A 1 186 ? -14.781 -2.526 15.222 1.00 88.81 186 SER A C 1
ATOM 1489 O O . SER A 1 186 ? -15.259 -3.443 15.896 1.00 88.81 186 SER A O 1
ATOM 1491 N N . ILE A 1 187 ? -14.219 -1.455 15.781 1.00 85.62 187 ILE A N 1
ATOM 1492 C CA . ILE A 1 187 ? -14.237 -1.214 17.224 1.00 85.62 187 ILE A CA 1
ATOM 1493 C C . ILE A 1 187 ? -15.593 -0.608 17.591 1.00 85.62 187 ILE A C 1
ATOM 1495 O O . ILE A 1 187 ? -15.797 0.605 17.509 1.00 85.62 187 ILE A O 1
ATOM 1499 N N . LEU A 1 188 ? -16.525 -1.460 18.016 1.00 79.75 188 LEU A N 1
ATOM 1500 C CA . LEU A 1 188 ? -17.844 -1.040 18.496 1.00 79.75 188 LEU A CA 1
ATOM 1501 C C . LEU A 1 188 ? -17.711 -0.040 19.657 1.00 79.75 188 LEU A C 1
ATOM 1503 O O . LEU A 1 188 ? -16.996 -0.289 20.626 1.00 79.75 188 LEU A O 1
ATOM 1507 N N . GLY A 1 189 ? -18.390 1.103 19.542 1.00 81.44 189 GLY A N 1
ATOM 1508 C CA . GLY A 1 189 ? -18.304 2.201 20.514 1.00 81.44 189 GLY A CA 1
ATOM 1509 C C . GLY A 1 189 ? -16.998 3.009 20.465 1.00 81.44 189 GLY A C 1
ATOM 1510 O O . GLY A 1 189 ? -16.820 3.918 21.273 1.00 81.44 189 GLY A O 1
ATOM 1511 N N . GLY A 1 190 ? -16.085 2.696 19.538 1.00 85.75 190 GLY A N 1
ATOM 1512 C CA . GLY A 1 190 ? -14.880 3.482 19.265 1.00 85.75 190 GLY A CA 1
ATOM 1513 C C . GLY A 1 190 ? -15.150 4.707 18.378 1.00 85.75 190 GLY A C 1
ATOM 1514 O O . GLY A 1 190 ? -16.260 4.862 17.871 1.00 85.75 190 GLY A O 1
ATOM 1515 N N . PRO A 1 191 ? -14.145 5.572 18.153 1.00 92.38 191 PRO A N 1
ATOM 1516 C CA . PRO A 1 191 ? -14.278 6.711 17.245 1.00 92.38 191 PRO A CA 1
ATOM 1517 C C . PRO A 1 191 ? -14.458 6.258 15.791 1.00 92.38 191 PRO A C 1
ATOM 1519 O O . PRO A 1 191 ? -14.041 5.159 15.408 1.00 92.38 191 PRO A O 1
ATOM 1522 N N . THR A 1 192 ? -15.011 7.141 14.973 1.00 95.00 192 THR A N 1
ATOM 1523 C CA . THR A 1 192 ? -14.924 7.079 13.509 1.00 95.00 192 THR A CA 1
ATOM 1524 C C . THR A 1 192 ? -13.496 7.325 13.017 1.00 95.00 192 THR A C 1
ATOM 1526 O O . THR A 1 192 ? -12.661 7.875 13.741 1.00 95.00 192 THR A O 1
ATOM 1529 N N . ASN A 1 193 ? -13.198 6.941 11.774 1.00 94.25 193 ASN A N 1
ATOM 1530 C CA . ASN A 1 193 ? -11.909 7.258 11.151 1.00 94.25 193 ASN A CA 1
ATOM 1531 C C . ASN A 1 193 ? -11.669 8.776 11.079 1.00 94.25 193 ASN A C 1
ATOM 1533 O O . ASN A 1 193 ? -10.558 9.221 11.355 1.00 94.25 193 ASN A O 1
ATOM 1537 N N . ALA A 1 194 ? -12.701 9.576 10.783 1.00 94.62 194 ALA A N 1
ATOM 1538 C CA . ALA A 1 194 ? -12.598 11.036 10.788 1.00 94.62 194 ALA A CA 1
ATOM 1539 C C . ALA A 1 194 ? -12.197 11.581 12.168 1.00 94.62 194 ALA A C 1
ATOM 1541 O O . ALA A 1 194 ? -11.242 12.344 12.273 1.00 94.62 194 ALA A O 1
ATOM 1542 N N . GLU A 1 195 ? -12.875 11.143 13.232 1.00 94.19 195 GLU A N 1
ATOM 1543 C CA . GLU A 1 195 ? -12.562 11.565 14.604 1.00 94.19 195 GLU A CA 1
ATOM 1544 C C . GLU A 1 195 ? -11.176 11.099 15.058 1.00 94.19 195 GLU A C 1
ATOM 1546 O O . GLU A 1 195 ? -10.521 11.784 15.840 1.00 94.19 195 GLU A O 1
ATOM 1551 N N . ALA A 1 196 ? -10.726 9.925 14.608 1.00 91.69 196 ALA A N 1
ATOM 1552 C CA . ALA A 1 196 ? -9.408 9.399 14.947 1.00 91.69 196 ALA A CA 1
ATOM 1553 C C . ALA A 1 196 ? -8.267 10.194 14.291 1.00 91.69 196 ALA A C 1
ATOM 1555 O O . ALA A 1 196 ? -7.198 10.296 14.887 1.00 91.69 196 ALA A O 1
ATOM 1556 N N . LEU A 1 197 ? -8.499 10.766 13.104 1.00 90.31 197 LEU A N 1
ATOM 1557 C CA . LEU A 1 197 ? -7.529 11.591 12.374 1.00 90.31 197 LEU A CA 1
ATOM 1558 C C . LEU A 1 197 ? -7.375 13.010 12.946 1.00 90.31 197 LEU A C 1
ATOM 1560 O O . LEU A 1 197 ? -6.358 13.647 12.696 1.00 90.31 197 LEU A O 1
ATOM 1564 N N . THR A 1 198 ? -8.363 13.513 13.690 1.00 87.31 198 THR A N 1
ATOM 1565 C CA . THR A 1 198 ? -8.378 14.885 14.237 1.00 87.31 198 THR A CA 1
ATOM 1566 C C . THR A 1 198 ? -7.914 14.992 15.695 1.00 87.31 198 THR A C 1
ATOM 1568 O O . THR A 1 198 ? -8.152 16.018 16.331 1.00 87.31 198 THR A O 1
ATOM 1571 N N . ARG A 1 199 ? -7.335 13.928 16.254 1.00 72.69 199 ARG A N 1
ATOM 1572 C CA . ARG A 1 199 ? -6.825 13.883 17.637 1.00 72.69 199 ARG A CA 1
ATOM 1573 C C . ARG A 1 199 ? -5.434 14.486 17.745 1.00 72.69 199 ARG A C 1
ATOM 1575 O O . ARG A 1 199 ? -5.180 15.098 18.804 1.00 72.69 199 ARG A O 1
#

Mean predicted aligned error: 5.82 Å

Radius of gyration: 19.83 Å; Cα contacts (8 Å, |Δi|>4): 225; chains: 1; bounding box: 51×44×44 Å

pLDDT: mean 87.99, std 8.39, range [45.41, 98.25]